Protein AF-A0A1P8U5T3-F1 (afdb_monomer_lite)

Radius of gyration: 20.1 Å; chains: 1; bounding box: 48×65×60 Å

Sequence (203 aa):
MEVRTRAGAVCARHRRWHYAGADRDLARAANFFRAERCLTGTLWERGIGPDTGELELATTLIRATDLGQEDESHRTALARHYPEAVRLVALATEPWAERFLANTNVGPIQVAALVEAAVNAVTAGTSHDIDAVRASFHAEGRETVIGLDWPMRLRHGRSPGLDDLGRRILTFAPRVRATLLRHTDARKPPARQPRPSSRHAQV

Secondary structure (DSSP, 8-state):
--------SEETTTTEE-GGG--EE-TT-HHHHHHHHHIIIIIHHTT--TTSSHHHHHHHHHHTTSTT-TTS-HHHHHHHHHHHHHHHHHHHTSHHHHHHHH-TT--HHHHHHHHHHHHHHHHHT-HHHHHHHHHHEEEETTEEEE--SS-----TT--TT--HHHHHHHHHHHHHHHHHHHHHHHTSPPP-PPPP-------

pLDDT: mean 75.38, std 18.56, range [27.72, 95.06]

Foldseek 3Di:
DDPPDLDAQADPVQCWGCPPNDTDHNPPVVLLVVLSCLQSPVVVVLVDGPPLCQLLVLLVLLCLVPPPCPPDDSRVSCVVCVSLSSQLLSLCLPPFNLVQLVQPVQDLLNLLLLSQQSSVCSVVPDVVSSVVSVVQFGDDDNDTGRPDPDPDDDDPDDSPDDDPSSVVCSVCSVVNSCSSCVSVVVPDDPDPDPDPPPPDDDD

Organism: NCBI:txid36805

Structure (mmCIF, N/CA/C/O backbone):
data_AF-A0A1P8U5T3-F1
#
_entry.id   AF-A0A1P8U5T3-F1
#
loop_
_atom_site.group_PDB
_atom_site.id
_atom_site.type_symbol
_atom_site.label_atom_id
_atom_site.label_alt_id
_atom_site.label_comp_id
_atom_site.label_asym_id
_atom_site.label_entity_id
_atom_site.label_seq_id
_atom_site.pdbx_PDB_ins_code
_atom_site.Cartn_x
_atom_site.Cartn_y
_atom_site.Cartn_z
_atom_site.occupancy
_atom_site.B_iso_or_equiv
_atom_site.auth_seq_id
_atom_site.auth_comp_id
_atom_site.auth_asym_id
_atom_site.auth_atom_id
_atom_site.pdbx_PDB_model_num
ATOM 1 N N . MET A 1 1 ? 10.795 -29.917 1.472 1.00 31.88 1 MET A N 1
ATOM 2 C CA . MET A 1 1 ? 11.228 -28.561 1.866 1.00 31.88 1 MET A CA 1
ATOM 3 C C . MET A 1 1 ? 11.367 -27.750 0.593 1.00 31.88 1 MET A C 1
ATOM 5 O O . MET A 1 1 ? 12.277 -28.028 -0.176 1.00 31.88 1 MET A O 1
ATOM 9 N N . GLU A 1 2 ? 10.449 -26.828 0.317 1.00 27.72 2 GLU A N 1
ATOM 10 C CA . GLU A 1 2 ? 10.633 -25.890 -0.794 1.00 27.72 2 GLU A CA 1
ATOM 11 C C . GLU A 1 2 ? 11.698 -24.875 -0.392 1.00 27.72 2 GLU A C 1
ATOM 13 O O . GLU A 1 2 ? 11.515 -24.082 0.534 1.00 27.72 2 GLU A O 1
ATOM 18 N N . VAL A 1 3 ? 12.839 -24.919 -1.075 1.00 32.38 3 VAL A N 1
ATOM 19 C CA . VAL A 1 3 ? 13.799 -23.821 -1.054 1.00 32.38 3 VAL A CA 1
ATOM 20 C C . VAL A 1 3 ? 13.102 -22.663 -1.756 1.00 32.38 3 VAL A C 1
ATOM 22 O O . VAL A 1 3 ? 13.102 -22.592 -2.981 1.00 32.38 3 VAL A O 1
ATOM 25 N N . ARG A 1 4 ? 12.464 -21.771 -0.990 1.00 39.72 4 ARG A N 1
ATOM 26 C CA . ARG A 1 4 ? 12.048 -20.467 -1.507 1.00 39.72 4 ARG A CA 1
ATOM 27 C C . ARG A 1 4 ? 13.323 -19.728 -1.899 1.00 39.72 4 ARG A C 1
ATOM 29 O O . ARG A 1 4 ? 13.969 -19.090 -1.070 1.00 39.72 4 ARG A O 1
ATOM 36 N N . THR A 1 5 ? 13.731 -19.877 -3.155 1.00 44.09 5 THR A N 1
ATOM 37 C CA . THR A 1 5 ? 14.718 -19.006 -3.784 1.00 44.09 5 THR A CA 1
ATOM 38 C C . THR A 1 5 ? 14.319 -17.567 -3.484 1.00 44.09 5 THR A C 1
ATOM 40 O O . THR A 1 5 ? 13.136 -17.239 -3.572 1.00 44.09 5 THR A O 1
ATOM 43 N N . ARG A 1 6 ? 15.284 -16.723 -3.099 1.00 53.66 6 ARG A N 1
ATOM 44 C CA . ARG A 1 6 ? 15.100 -15.272 -2.935 1.00 53.66 6 ARG A CA 1
ATOM 45 C C . ARG A 1 6 ? 14.693 -14.674 -4.288 1.00 53.66 6 ARG A C 1
ATOM 47 O O . ARG A 1 6 ? 15.542 -14.192 -5.029 1.00 53.66 6 ARG A O 1
ATOM 54 N N . ALA A 1 7 ? 13.423 -14.797 -4.642 1.00 64.56 7 ALA A N 1
ATOM 55 C CA . ALA A 1 7 ? 12.856 -14.345 -5.898 1.00 64.56 7 ALA A CA 1
ATOM 56 C C . ALA A 1 7 ? 12.040 -13.093 -5.591 1.00 64.56 7 ALA A C 1
ATOM 58 O O . ALA A 1 7 ? 10.884 -13.174 -5.185 1.00 64.56 7 ALA A O 1
ATOM 59 N N . GLY A 1 8 ? 12.681 -11.933 -5.692 1.00 74.56 8 GLY A N 1
ATOM 60 C CA . GLY A 1 8 ? 11.945 -10.684 -5.827 1.00 74.56 8 GLY A CA 1
ATOM 61 C C . GLY A 1 8 ? 11.737 -10.354 -7.302 1.00 74.56 8 GLY A C 1
ATOM 62 O O . GLY A 1 8 ? 12.034 -11.162 -8.185 1.00 74.56 8 GLY A O 1
ATOM 63 N N . ALA A 1 9 ? 11.163 -9.192 -7.590 1.00 84.06 9 ALA A N 1
ATOM 64 C CA . ALA A 1 9 ? 10.657 -8.903 -8.926 1.00 84.06 9 ALA A CA 1
ATOM 65 C C . ALA A 1 9 ? 11.714 -8.338 -9.890 1.00 84.06 9 ALA A C 1
ATOM 67 O O . ALA A 1 9 ? 11.529 -8.304 -11.115 1.00 84.06 9 ALA A O 1
ATOM 68 N N . VAL A 1 10 ? 12.854 -7.912 -9.343 1.00 86.94 10 VAL A N 1
ATOM 69 C CA . VAL A 1 10 ? 13.912 -7.208 -10.068 1.00 86.94 10 VAL A CA 1
ATOM 70 C C . VAL A 1 10 ? 15.228 -7.971 -9.986 1.00 86.94 10 VAL A C 1
ATOM 72 O O . VAL A 1 10 ? 15.747 -8.261 -8.913 1.00 86.94 10 VAL A O 1
ATOM 75 N N . CYS A 1 11 ? 15.846 -8.225 -11.137 1.00 85.69 11 CYS A N 1
ATOM 76 C CA . CYS A 1 11 ? 17.206 -8.736 -11.185 1.00 85.69 11 CYS A CA 1
ATOM 77 C C . CYS A 1 11 ? 18.193 -7.566 -11.085 1.00 85.69 11 CYS A C 1
ATOM 79 O O . CYS A 1 11 ? 18.418 -6.847 -12.061 1.00 85.69 11 CYS A O 1
ATOM 81 N N . ALA A 1 12 ? 18.820 -7.384 -9.919 1.00 80.44 12 ALA A N 1
ATOM 82 C CA . ALA A 1 12 ? 19.806 -6.319 -9.708 1.00 80.44 12 ALA A CA 1
ATOM 83 C C . ALA A 1 12 ? 21.033 -6.441 -10.634 1.00 80.44 12 ALA A C 1
ATOM 85 O O . ALA A 1 12 ? 21.546 -5.426 -11.102 1.00 80.44 12 ALA A O 1
ATOM 86 N N . ARG A 1 13 ? 21.466 -7.676 -10.940 1.00 81.75 13 ARG A N 1
ATOM 87 C CA . ARG A 1 13 ? 22.606 -7.956 -11.832 1.00 81.75 13 ARG A CA 1
ATOM 88 C C . ARG A 1 13 ? 22.349 -7.469 -13.255 1.00 81.75 13 ARG A C 1
ATOM 90 O O . ARG A 1 13 ? 23.195 -6.799 -13.831 1.00 81.75 13 ARG A O 1
ATOM 97 N N . HIS A 1 14 ? 21.192 -7.817 -13.813 1.00 84.12 14 HIS A N 1
ATOM 98 C CA . HIS A 1 14 ? 20.848 -7.480 -15.196 1.00 84.12 14 HIS A CA 1
ATOM 99 C C . HIS A 1 14 ? 20.119 -6.144 -15.320 1.00 84.12 14 HIS A C 1
ATOM 101 O O . HIS A 1 14 ? 19.909 -5.682 -16.433 1.00 84.12 14 HIS A O 1
ATOM 107 N N . ARG A 1 15 ? 19.756 -5.517 -14.193 1.00 85.06 15 ARG A N 1
ATOM 108 C CA . ARG A 1 15 ? 18.971 -4.279 -14.125 1.00 85.06 15 ARG A CA 1
ATOM 109 C C . ARG A 1 15 ? 17.633 -4.396 -14.855 1.00 85.06 15 ARG A C 1
ATOM 111 O O . ARG A 1 15 ? 17.238 -3.481 -15.565 1.00 85.06 15 ARG A O 1
ATOM 118 N N . ARG A 1 16 ? 16.939 -5.523 -14.680 1.00 87.69 16 ARG A N 1
ATOM 119 C CA . ARG A 1 16 ? 15.694 -5.834 -15.401 1.00 87.69 16 ARG A CA 1
ATOM 120 C C . ARG A 1 16 ? 14.587 -6.279 -14.462 1.00 87.69 16 ARG A C 1
ATOM 122 O O . ARG A 1 16 ? 14.840 -6.952 -13.461 1.00 87.69 16 ARG A O 1
ATOM 129 N N . TRP A 1 17 ? 13.364 -5.901 -14.803 1.00 87.00 17 TRP A N 1
ATOM 130 C CA . TRP A 1 17 ? 12.163 -6.540 -14.285 1.00 87.00 17 TRP A CA 1
ATOM 131 C C . TRP A 1 17 ? 12.065 -7.945 -14.878 1.00 87.00 17 TRP A C 1
ATOM 133 O O . TRP A 1 17 ? 12.306 -8.098 -16.069 1.00 87.00 17 TRP A O 1
ATOM 143 N N . HIS A 1 18 ? 11.738 -8.949 -14.067 1.00 85.06 18 HIS A N 1
ATOM 144 C CA . HIS A 1 18 ? 11.603 -10.338 -14.536 1.00 85.06 18 HIS A CA 1
ATOM 145 C C . HIS A 1 18 ? 10.404 -11.073 -13.921 1.00 85.06 18 HIS A C 1
ATOM 147 O O . HIS A 1 18 ? 10.225 -12.276 -14.121 1.00 85.06 18 HIS A O 1
ATOM 153 N N . TYR A 1 19 ? 9.581 -10.369 -13.144 1.00 80.75 19 TYR A N 1
ATOM 154 C CA . TYR A 1 19 ? 8.438 -10.969 -12.476 1.00 80.75 19 TYR A CA 1
ATOM 155 C C . TYR A 1 19 ? 7.278 -11.187 -13.442 1.00 80.75 19 TYR A C 1
ATOM 157 O O . TYR A 1 19 ? 6.977 -10.349 -14.297 1.00 80.75 19 TYR A O 1
ATOM 165 N N . ALA A 1 20 ? 6.613 -12.327 -13.260 1.00 72.12 20 ALA A N 1
ATOM 166 C CA . ALA A 1 20 ? 5.432 -12.742 -14.005 1.00 72.12 20 ALA A CA 1
ATOM 167 C C . ALA A 1 20 ? 5.605 -12.778 -15.540 1.00 72.12 20 ALA A C 1
ATOM 169 O O . ALA A 1 20 ? 4.654 -12.528 -16.278 1.00 72.12 20 ALA A O 1
ATOM 170 N N . GLY A 1 21 ? 6.812 -13.107 -16.016 1.00 69.88 21 GLY A N 1
ATOM 171 C CA . GLY A 1 21 ? 7.111 -13.287 -17.442 1.00 69.88 21 GLY A CA 1
ATOM 172 C C . GLY A 1 21 ? 7.275 -11.988 -18.234 1.00 69.88 21 GLY A C 1
ATOM 173 O O . GLY A 1 21 ? 7.515 -12.042 -19.437 1.00 69.88 21 GLY A O 1
ATOM 174 N N . ALA A 1 22 ? 7.171 -10.829 -17.580 1.00 73.94 22 ALA A N 1
ATOM 175 C CA . ALA A 1 22 ? 7.500 -9.551 -18.190 1.00 73.94 22 ALA A CA 1
ATOM 176 C C . ALA A 1 22 ? 9.010 -9.306 -18.112 1.00 73.94 22 ALA A C 1
ATOM 178 O O . ALA A 1 22 ? 9.630 -9.567 -17.081 1.00 73.94 22 ALA A O 1
ATOM 179 N N . ASP A 1 23 ? 9.579 -8.755 -19.181 1.00 78.56 23 ASP A N 1
ATOM 180 C CA . ASP A 1 23 ? 10.980 -8.358 -19.234 1.00 78.56 23 ASP A CA 1
ATOM 181 C C . ASP A 1 23 ? 11.091 -6.892 -19.657 1.00 78.56 23 ASP A C 1
ATOM 183 O O . ASP A 1 23 ? 10.699 -6.505 -20.759 1.00 78.56 23 ASP A O 1
ATOM 187 N N . ARG A 1 24 ? 11.584 -6.054 -18.744 1.00 84.12 24 ARG A N 1
ATOM 188 C CA . ARG A 1 24 ? 11.681 -4.603 -18.933 1.00 84.12 24 ARG A CA 1
ATOM 189 C C . ARG A 1 24 ? 13.014 -4.102 -18.408 1.00 84.12 24 ARG A C 1
ATOM 191 O O . ARG A 1 24 ? 13.402 -4.416 -17.283 1.00 84.12 24 ARG A O 1
ATOM 198 N N . ASP A 1 25 ? 13.677 -3.267 -19.201 1.00 85.56 25 ASP A N 1
ATOM 199 C CA . ASP A 1 25 ? 14.903 -2.593 -18.783 1.00 85.56 25 ASP A CA 1
ATOM 200 C C . ASP A 1 25 ? 14.620 -1.545 -17.690 1.00 85.56 25 ASP A C 1
ATOM 202 O O . ASP A 1 25 ? 13.737 -0.693 -17.819 1.00 85.56 25 ASP A O 1
ATOM 206 N N . LEU A 1 26 ? 15.385 -1.624 -16.601 1.00 86.88 26 LEU A N 1
ATOM 207 C CA . LEU A 1 26 ? 15.349 -0.732 -15.445 1.00 86.88 26 LEU A CA 1
ATOM 208 C C . LEU A 1 26 ? 16.668 0.040 -15.293 1.00 86.88 26 LEU A C 1
ATOM 210 O O . LEU A 1 26 ? 16.951 0.562 -14.213 1.00 86.88 26 LEU A O 1
ATOM 214 N N . ALA A 1 27 ? 17.483 0.151 -16.351 1.00 78.94 27 ALA A N 1
ATOM 215 C CA . ALA A 1 27 ? 18.815 0.754 -16.326 1.00 78.94 27 ALA A CA 1
ATOM 216 C C . ALA A 1 27 ? 18.901 2.102 -15.585 1.00 78.94 27 ALA A C 1
ATOM 218 O O . ALA A 1 27 ? 19.925 2.374 -14.959 1.00 78.94 27 ALA A O 1
ATOM 219 N N . ARG A 1 28 ? 17.840 2.920 -15.575 1.00 76.25 28 ARG A N 1
ATOM 220 C CA . ARG A 1 28 ? 17.791 4.223 -14.879 1.00 76.25 28 ARG A CA 1
ATOM 221 C C . ARG A 1 28 ? 16.752 4.313 -13.749 1.00 76.25 28 ARG A C 1
ATOM 223 O O . ARG A 1 28 ? 16.566 5.381 -13.178 1.00 76.25 28 ARG A O 1
ATOM 230 N N . ALA A 1 29 ? 16.112 3.208 -13.374 1.00 85.69 29 ALA A N 1
ATOM 231 C CA . ALA A 1 29 ? 15.025 3.188 -12.393 1.00 85.69 29 ALA A CA 1
ATOM 232 C C . ALA A 1 29 ? 15.532 2.859 -10.972 1.00 85.69 29 ALA A C 1
ATOM 234 O O . ALA A 1 29 ? 15.329 1.768 -10.440 1.00 85.69 29 ALA A O 1
ATOM 235 N N . ALA A 1 30 ? 16.235 3.807 -10.340 1.00 86.75 30 ALA A N 1
ATOM 236 C CA . ALA A 1 30 ? 16.836 3.618 -9.010 1.00 86.75 30 ALA A CA 1
ATOM 237 C C . ALA A 1 30 ? 15.817 3.249 -7.908 1.00 86.75 30 ALA A C 1
ATOM 239 O O . ALA A 1 30 ? 16.147 2.528 -6.964 1.00 86.75 30 ALA A O 1
ATOM 240 N N . ASN A 1 31 ? 14.580 3.728 -8.037 1.00 90.06 31 ASN A N 1
ATOM 241 C CA . ASN A 1 31 ? 13.453 3.424 -7.157 1.00 90.06 31 ASN A CA 1
ATOM 242 C C . ASN A 1 31 ? 13.078 1.931 -7.166 1.00 90.06 31 ASN A C 1
ATOM 244 O O . ASN A 1 31 ? 12.853 1.378 -6.093 1.00 90.06 31 ASN A O 1
ATOM 248 N N . PHE A 1 32 ? 13.123 1.252 -8.317 1.00 91.69 32 PHE A N 1
ATOM 249 C CA . PHE A 1 32 ? 12.850 -0.191 -8.405 1.00 91.69 32 PHE A CA 1
ATOM 250 C C . PHE A 1 32 ? 13.880 -1.021 -7.632 1.00 91.69 32 PHE A C 1
ATOM 252 O O . PHE A 1 32 ? 13.518 -1.950 -6.921 1.00 91.69 32 PHE A O 1
ATOM 259 N N . PHE A 1 33 ? 15.164 -0.657 -7.690 1.00 90.88 33 PHE A N 1
ATOM 260 C CA . PHE A 1 33 ? 16.201 -1.357 -6.919 1.00 90.88 33 PHE A CA 1
ATOM 261 C C . PHE A 1 33 ? 16.120 -1.074 -5.415 1.00 90.88 33 PHE A C 1
ATOM 263 O O . PHE A 1 33 ? 16.485 -1.920 -4.600 1.00 90.88 33 PHE A O 1
ATOM 270 N N . ARG A 1 34 ? 15.666 0.121 -5.011 1.00 90.56 34 ARG A N 1
ATOM 271 C CA . ARG A 1 34 ? 15.387 0.416 -3.594 1.00 90.56 34 ARG A CA 1
ATOM 272 C C . ARG A 1 34 ? 14.211 -0.415 -3.090 1.00 90.56 34 ARG A C 1
ATOM 274 O O . ARG A 1 34 ? 14.330 -1.010 -2.024 1.00 90.56 34 ARG A O 1
ATOM 281 N N . ALA A 1 35 ? 13.141 -0.492 -3.876 1.00 92.56 35 ALA A N 1
ATOM 282 C CA . ALA A 1 35 ? 11.984 -1.328 -3.590 1.00 92.56 35 ALA A CA 1
ATOM 283 C C . ALA A 1 35 ? 12.386 -2.804 -3.469 1.00 92.56 35 ALA A C 1
ATOM 285 O O . ALA A 1 35 ? 12.114 -3.433 -2.456 1.00 92.56 35 ALA A O 1
ATOM 286 N N . GLU A 1 36 ? 13.165 -3.320 -4.418 1.00 92.75 36 GLU A N 1
ATOM 287 C CA . GLU A 1 36 ? 13.668 -4.695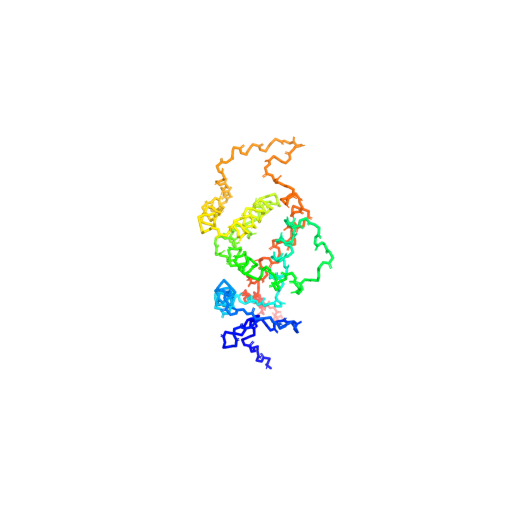 -4.380 1.00 92.75 36 GLU A CA 1
ATOM 288 C C . GLU A 1 36 ? 14.479 -5.002 -3.114 1.00 92.75 36 GLU A C 1
ATOM 290 O O . GLU A 1 36 ? 14.280 -6.038 -2.482 1.00 92.75 36 GLU A O 1
ATOM 295 N N . ARG A 1 37 ? 15.370 -4.091 -2.698 1.00 91.69 37 ARG A N 1
ATOM 296 C CA . ARG A 1 37 ? 16.128 -4.242 -1.443 1.00 91.69 37 ARG A CA 1
ATOM 297 C C . ARG A 1 37 ? 15.227 -4.228 -0.209 1.00 91.69 37 ARG A C 1
ATOM 299 O O . ARG A 1 37 ? 15.481 -4.973 0.729 1.00 91.69 37 ARG A O 1
ATOM 306 N N . CYS A 1 38 ? 14.189 -3.394 -0.202 1.00 92.25 38 CYS A N 1
ATOM 307 C CA . CYS A 1 38 ? 13.206 -3.372 0.880 1.00 92.25 38 CYS A CA 1
ATOM 308 C C . CYS A 1 38 ? 12.397 -4.679 0.931 1.00 92.25 38 CYS A C 1
ATOM 310 O O . CYS A 1 38 ? 12.239 -5.254 2.009 1.00 92.25 38 CYS A O 1
ATOM 312 N N . LEU A 1 39 ? 11.963 -5.182 -0.232 1.00 91.75 39 LEU A N 1
ATOM 313 C CA . LEU A 1 39 ? 11.203 -6.424 -0.342 1.00 91.75 39 LEU A CA 1
ATOM 314 C C . LEU A 1 39 ? 12.024 -7.625 0.139 1.00 91.75 39 LEU A C 1
ATOM 316 O O . LEU A 1 39 ? 11.610 -8.345 1.035 1.00 91.75 39 LEU A O 1
ATOM 320 N N . THR A 1 40 ? 13.213 -7.812 -0.431 1.00 89.88 40 THR A N 1
ATOM 321 C CA . THR A 1 40 ? 14.102 -8.952 -0.143 1.00 89.88 40 THR A CA 1
ATOM 322 C C . THR A 1 40 ? 14.816 -8.872 1.211 1.00 89.88 40 THR A C 1
ATOM 324 O O . THR A 1 40 ? 15.408 -9.863 1.640 1.00 89.88 40 THR A O 1
ATOM 327 N N . GLY A 1 41 ? 14.775 -7.714 1.876 1.00 89.38 41 GLY A N 1
ATOM 328 C CA . GLY A 1 41 ? 15.315 -7.488 3.216 1.00 89.38 41 GLY A CA 1
ATOM 329 C C . GLY A 1 41 ? 14.207 -7.435 4.265 1.00 89.38 41 GLY A C 1
ATOM 330 O O . GLY A 1 41 ? 13.726 -8.464 4.731 1.00 89.38 41 GLY A O 1
ATOM 331 N N . THR A 1 42 ? 13.786 -6.222 4.627 1.00 88.94 42 THR A N 1
ATOM 332 C CA . THR A 1 42 ? 12.849 -5.974 5.734 1.00 88.94 42 THR A CA 1
ATOM 333 C C . THR A 1 42 ? 11.508 -6.693 5.577 1.00 88.94 42 THR A C 1
ATOM 335 O O . THR A 1 42 ? 11.006 -7.265 6.543 1.00 88.94 42 THR A O 1
ATOM 338 N N . LEU A 1 43 ? 10.904 -6.676 4.385 1.00 90.44 43 LEU A N 1
ATOM 339 C CA . LEU A 1 43 ? 9.613 -7.341 4.168 1.00 90.44 43 LEU A CA 1
ATOM 340 C C . LEU A 1 43 ? 9.755 -8.866 4.144 1.00 90.44 43 LEU A C 1
ATOM 342 O O . LEU A 1 43 ? 8.925 -9.571 4.715 1.00 90.44 43 LEU A O 1
ATOM 346 N N . TRP A 1 44 ? 10.847 -9.379 3.583 1.00 88.50 44 TRP A N 1
ATOM 347 C CA . TRP A 1 44 ? 11.155 -10.805 3.598 1.00 88.50 44 TRP A CA 1
ATOM 348 C C . TRP A 1 44 ? 11.302 -11.351 5.018 1.00 88.50 44 TRP A C 1
ATOM 350 O O . TRP A 1 44 ? 10.748 -12.400 5.342 1.00 88.50 44 TRP A O 1
ATOM 360 N N . GLU A 1 45 ? 11.992 -10.621 5.898 1.00 86.56 45 GLU A N 1
ATOM 361 C CA . GLU A 1 45 ? 12.080 -10.965 7.322 1.00 86.56 45 GLU A CA 1
ATOM 362 C C . GLU A 1 45 ? 10.693 -11.008 7.979 1.00 86.56 45 GLU A C 1
ATOM 364 O O . GLU A 1 45 ? 10.460 -11.803 8.894 1.00 86.56 45 GLU A O 1
ATOM 369 N N . ARG A 1 46 ? 9.745 -10.196 7.490 1.00 85.12 46 ARG A N 1
ATOM 370 C CA . ARG A 1 46 ? 8.319 -10.211 7.864 1.00 85.12 46 ARG A CA 1
ATOM 371 C C . ARG A 1 46 ? 7.513 -11.344 7.238 1.00 85.12 46 ARG A C 1
ATOM 373 O O . ARG A 1 46 ? 6.368 -11.525 7.627 1.00 85.12 46 ARG A O 1
ATOM 380 N N . GLY A 1 47 ? 8.112 -12.162 6.376 1.00 86.44 47 GLY A N 1
ATOM 381 C CA . GLY A 1 47 ? 7.435 -13.247 5.670 1.00 86.44 47 GLY A CA 1
ATOM 382 C C . GLY A 1 47 ? 6.605 -12.768 4.479 1.00 86.44 47 GLY A C 1
ATOM 383 O O . GLY A 1 47 ? 5.799 -13.541 3.967 1.00 86.44 47 GLY A O 1
ATOM 384 N N . ILE A 1 48 ? 6.805 -11.521 4.050 1.00 88.56 48 ILE A N 1
ATOM 385 C CA . ILE A 1 48 ? 6.092 -10.882 2.947 1.00 88.56 48 ILE A CA 1
ATOM 386 C C . ILE A 1 48 ? 6.929 -11.028 1.677 1.00 88.56 48 ILE A C 1
ATOM 388 O O . ILE A 1 48 ? 8.130 -10.748 1.665 1.00 88.56 48 ILE A O 1
ATOM 392 N N . GLY A 1 49 ? 6.285 -11.460 0.600 1.00 86.25 49 GLY A N 1
ATOM 393 C CA . GLY A 1 49 ? 6.897 -11.630 -0.709 1.00 86.25 49 GLY A CA 1
ATOM 394 C C . GLY A 1 49 ? 5.963 -11.188 -1.835 1.00 86.25 49 GLY A C 1
ATOM 395 O O . GLY A 1 49 ? 4.874 -10.678 -1.581 1.00 86.25 49 GLY A O 1
ATOM 396 N N . PRO A 1 50 ? 6.367 -11.387 -3.098 1.00 82.44 50 PRO A N 1
ATOM 397 C CA . PRO A 1 50 ? 5.527 -11.041 -4.241 1.00 82.44 50 PRO A CA 1
ATOM 398 C C . PRO A 1 50 ? 4.157 -11.729 -4.229 1.00 82.44 50 PRO A C 1
ATOM 400 O O . PRO A 1 50 ? 3.149 -11.106 -4.545 1.00 82.44 50 PRO A O 1
ATOM 403 N N . ASP A 1 51 ? 4.121 -12.991 -3.798 1.00 82.88 51 ASP A N 1
ATOM 404 C CA . ASP A 1 51 ? 2.947 -13.861 -3.926 1.00 82.88 51 ASP A CA 1
ATOM 405 C C . ASP A 1 51 ? 2.127 -13.988 -2.627 1.00 82.88 51 ASP A C 1
ATOM 407 O O . ASP A 1 51 ? 1.248 -14.842 -2.520 1.00 82.88 51 ASP A O 1
ATOM 411 N N . THR A 1 52 ? 2.416 -13.180 -1.600 1.00 82.75 52 THR A N 1
ATOM 412 C CA . THR A 1 52 ? 1.744 -13.284 -0.288 1.00 82.75 52 THR A CA 1
ATOM 413 C C . THR A 1 52 ? 0.415 -12.511 -0.215 1.00 82.75 52 THR A C 1
ATOM 415 O O . THR A 1 52 ? -0.429 -12.811 0.638 1.00 82.75 52 THR A O 1
ATOM 418 N N . GLY A 1 53 ? 0.172 -11.616 -1.184 1.00 87.44 53 GLY A N 1
ATOM 419 C CA . GLY A 1 53 ? -1.081 -10.872 -1.383 1.00 87.44 53 GLY A CA 1
ATOM 420 C C . GLY A 1 53 ? -1.045 -9.414 -0.906 1.00 87.44 53 GLY A C 1
ATOM 421 O O . GLY A 1 53 ? -1.892 -8.616 -1.303 1.00 87.44 53 GLY A O 1
ATOM 422 N N . GLU A 1 54 ? -0.051 -9.016 -0.111 1.00 92.25 54 GLU A N 1
ATOM 423 C CA . GLU A 1 54 ? 0.109 -7.638 0.369 1.00 92.25 54 GLU A CA 1
ATOM 424 C C . GLU A 1 54 ? 0.474 -6.690 -0.778 1.00 92.25 54 GLU A C 1
ATOM 426 O O . GLU A 1 54 ? -0.089 -5.600 -0.872 1.00 92.25 54 GLU A O 1
ATOM 431 N N . LEU A 1 55 ? 1.361 -7.112 -1.692 1.00 91.38 55 LEU A N 1
ATOM 432 C CA . LEU A 1 55 ? 1.665 -6.335 -2.902 1.00 91.38 55 LEU A CA 1
ATOM 433 C C . LEU 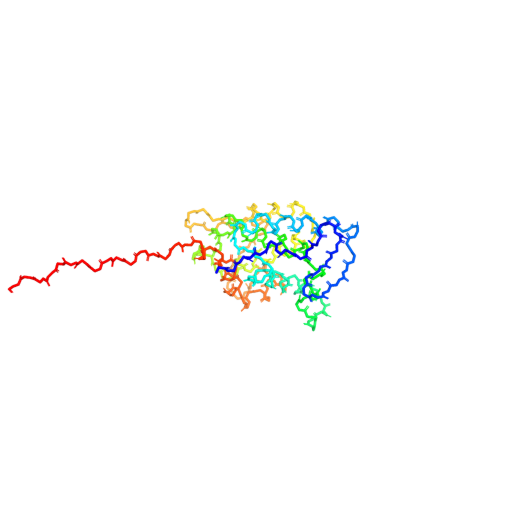A 1 55 ? 0.466 -6.271 -3.857 1.00 91.38 55 LEU A C 1
ATOM 435 O O . LEU A 1 55 ? 0.274 -5.251 -4.522 1.00 91.38 55 LEU A O 1
ATOM 439 N N . GLU A 1 56 ? -0.366 -7.314 -3.897 1.00 91.12 56 GLU A N 1
ATOM 440 C CA . GLU A 1 56 ? -1.602 -7.321 -4.684 1.00 91.12 56 GLU A CA 1
ATOM 441 C C . GLU A 1 56 ? -2.602 -6.292 -4.164 1.00 91.12 56 GLU A C 1
ATOM 443 O O . GLU A 1 56 ? -3.108 -5.460 -4.927 1.00 91.12 56 GLU A O 1
ATOM 448 N N . LEU A 1 57 ? -2.817 -6.288 -2.849 1.00 92.06 57 LEU A N 1
ATOM 449 C CA . LEU A 1 57 ? -3.642 -5.293 -2.184 1.00 92.06 57 LEU A CA 1
ATOM 450 C C . LEU A 1 57 ? -3.090 -3.880 -2.394 1.00 92.06 57 LEU A C 1
ATOM 452 O O . LEU A 1 57 ? -3.836 -2.997 -2.809 1.00 92.06 57 LEU A O 1
ATOM 456 N N . ALA A 1 58 ? -1.798 -3.661 -2.146 1.00 93.38 58 ALA A N 1
ATOM 457 C CA . ALA A 1 58 ? -1.175 -2.349 -2.298 1.00 93.38 58 ALA A CA 1
ATOM 458 C C . ALA A 1 58 ? -1.307 -1.813 -3.727 1.00 93.38 58 ALA A C 1
ATOM 460 O O . ALA A 1 58 ? -1.695 -0.665 -3.925 1.00 93.38 58 ALA A O 1
ATOM 461 N N . THR A 1 59 ? -1.068 -2.661 -4.727 1.00 92.12 59 THR A N 1
ATOM 462 C CA . THR A 1 59 ? -1.249 -2.287 -6.134 1.00 92.12 59 THR A CA 1
ATOM 463 C C . THR A 1 59 ? -2.709 -1.964 -6.436 1.00 92.12 59 THR A C 1
ATOM 465 O O . THR A 1 59 ? -2.983 -1.000 -7.138 1.00 92.12 59 THR A O 1
ATOM 468 N N . THR A 1 60 ? -3.661 -2.724 -5.890 1.00 90.75 60 THR A N 1
ATOM 469 C CA . THR A 1 60 ? -5.100 -2.451 -6.059 1.00 90.75 60 THR A CA 1
ATOM 470 C C . THR A 1 60 ? -5.494 -1.097 -5.466 1.00 90.75 60 THR A C 1
ATOM 472 O O . THR A 1 60 ? -6.235 -0.345 -6.092 1.00 90.75 60 THR A O 1
ATOM 475 N N . LEU A 1 61 ? -4.968 -0.767 -4.285 1.00 90.88 61 LEU A N 1
ATOM 476 C CA . LEU A 1 61 ? -5.205 0.512 -3.614 1.00 90.88 61 LEU A CA 1
ATOM 477 C C . LEU A 1 61 ? -4.618 1.691 -4.397 1.00 90.88 61 LEU A C 1
ATOM 479 O O . LEU A 1 61 ? -5.285 2.706 -4.548 1.00 90.88 61 LEU A O 1
ATOM 483 N N . ILE A 1 62 ? -3.404 1.540 -4.930 1.00 90.56 62 ILE A N 1
ATOM 484 C CA . ILE A 1 62 ? -2.762 2.570 -5.756 1.00 90.56 62 ILE A CA 1
ATOM 485 C C . ILE A 1 62 ? -3.520 2.747 -7.074 1.00 90.56 62 ILE A C 1
ATOM 487 O O . ILE A 1 62 ? -3.829 3.861 -7.456 1.00 90.56 62 ILE A O 1
ATOM 491 N N . ARG A 1 63 ? -3.926 1.667 -7.748 1.00 87.38 63 ARG A N 1
ATOM 492 C CA . ARG A 1 63 ? -4.726 1.773 -8.982 1.00 87.38 63 ARG A CA 1
ATOM 493 C C . ARG A 1 63 ? -6.057 2.484 -8.776 1.00 87.38 63 ARG A C 1
ATOM 495 O O . ARG A 1 63 ? -6.570 3.076 -9.715 1.00 87.38 63 ARG A O 1
ATOM 502 N N . ALA A 1 64 ? -6.628 2.425 -7.574 1.00 83.12 64 ALA A N 1
ATOM 503 C CA . ALA A 1 64 ? -7.872 3.122 -7.278 1.00 83.12 64 ALA A CA 1
ATOM 504 C C . ALA A 1 64 ? -7.730 4.658 -7.334 1.00 83.12 64 ALA A C 1
ATOM 506 O O . ALA A 1 64 ? -8.755 5.336 -7.392 1.00 83.12 64 ALA A O 1
ATOM 507 N N . THR A 1 65 ? -6.503 5.204 -7.362 1.00 79.31 65 THR A N 1
ATOM 508 C CA . THR A 1 65 ? -6.252 6.628 -7.648 1.00 79.31 65 THR A CA 1
ATOM 509 C C . THR A 1 65 ? -6.167 6.939 -9.141 1.00 79.31 65 THR A C 1
ATOM 511 O O . THR A 1 65 ? -6.381 8.083 -9.539 1.00 79.31 65 THR A O 1
ATOM 514 N N . ASP A 1 66 ? -5.879 5.940 -9.976 1.00 76.56 66 ASP A N 1
ATOM 515 C CA . ASP A 1 66 ? -5.675 6.113 -11.410 1.00 76.56 66 ASP A CA 1
ATOM 516 C C . ASP A 1 66 ? -7.012 5.979 -12.150 1.00 76.56 66 ASP A C 1
ATOM 518 O O . ASP A 1 66 ? -7.546 4.887 -12.359 1.00 76.56 66 ASP A O 1
ATOM 522 N N . LEU A 1 67 ? -7.574 7.112 -12.575 1.00 62.41 67 LEU A N 1
ATOM 523 C CA . LEU A 1 67 ? -8.801 7.129 -13.369 1.00 62.41 67 LEU A CA 1
ATOM 524 C C . LEU A 1 67 ? -8.581 6.406 -14.714 1.00 62.41 67 LEU A C 1
ATOM 526 O O . LEU A 1 67 ? -7.709 6.781 -15.497 1.00 62.41 67 LEU A O 1
ATOM 530 N N . GLY A 1 68 ? -9.406 5.393 -15.008 1.00 60.75 68 GLY A N 1
ATOM 531 C CA . GLY A 1 68 ? -9.476 4.760 -16.334 1.00 60.75 68 GLY A CA 1
ATOM 532 C C . GLY A 1 68 ? -8.516 3.590 -16.586 1.00 60.75 68 GLY A C 1
ATOM 533 O O . GLY A 1 68 ? -8.187 3.321 -17.740 1.00 60.75 68 GLY A O 1
ATOM 534 N N . GLN A 1 69 ? -8.043 2.896 -15.546 1.00 64.88 69 GLN A N 1
ATOM 535 C CA . GLN A 1 69 ? -7.162 1.718 -15.676 1.00 64.88 69 GLN A CA 1
ATOM 536 C C . GLN A 1 69 ? -7.766 0.441 -15.061 1.00 64.88 69 GLN A C 1
ATOM 538 O O . GLN A 1 69 ? -7.026 -0.448 -14.644 1.00 64.88 69 GLN A O 1
ATOM 543 N N . GLU A 1 70 ? -9.095 0.326 -14.978 1.00 64.44 70 GLU A N 1
ATOM 544 C CA . GLU A 1 70 ? -9.786 -0.766 -14.261 1.00 64.44 70 GLU A CA 1
ATOM 545 C C . GLU A 1 70 ? -9.517 -2.162 -14.868 1.00 64.44 70 GLU A C 1
ATOM 547 O O . GLU A 1 70 ? -9.332 -3.127 -14.121 1.00 64.44 70 GLU A O 1
ATOM 552 N N . ASP A 1 71 ? -9.330 -2.249 -16.189 1.00 71.06 71 ASP A N 1
ATOM 553 C CA . ASP A 1 71 ? -9.116 -3.514 -16.918 1.00 71.06 71 ASP A CA 1
ATOM 554 C C . ASP A 1 71 ? -7.650 -3.989 -16.973 1.00 71.06 71 ASP A C 1
ATOM 556 O O . ASP A 1 71 ? -7.343 -5.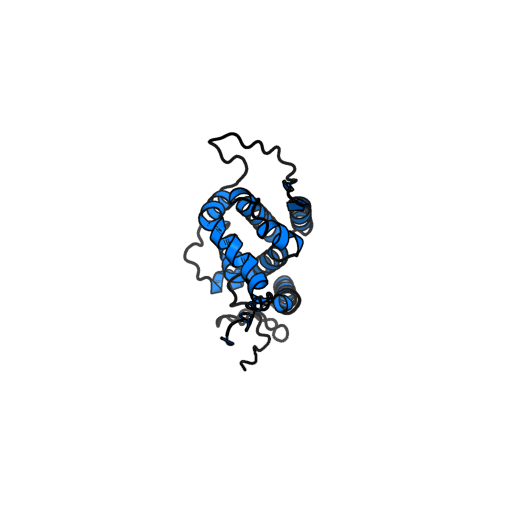047 -17.529 1.00 71.06 71 ASP A O 1
ATOM 560 N N . GLU A 1 72 ? -6.708 -3.229 -16.405 1.00 80.94 72 GLU A N 1
ATOM 561 C CA . GLU A 1 72 ? -5.299 -3.628 -16.397 1.00 80.94 72 GLU A CA 1
ATOM 562 C C . GLU A 1 72 ? -5.069 -4.871 -15.514 1.00 80.94 72 GLU A C 1
ATOM 564 O O . GLU A 1 72 ? -5.540 -4.967 -14.376 1.00 80.94 72 GLU A O 1
ATOM 569 N N . SER A 1 73 ? -4.295 -5.838 -16.023 1.00 85.06 73 SER A N 1
ATOM 570 C CA . SER A 1 73 ? -3.926 -7.016 -15.235 1.00 85.06 73 SER A CA 1
ATOM 571 C C . SER A 1 73 ? -3.104 -6.611 -14.006 1.00 85.06 73 SER A C 1
ATOM 573 O O . SER A 1 73 ? -2.225 -5.749 -14.094 1.00 85.06 73 SER A O 1
ATOM 575 N N . HIS A 1 74 ? -3.318 -7.282 -12.867 1.00 83.00 74 HIS A N 1
ATOM 576 C C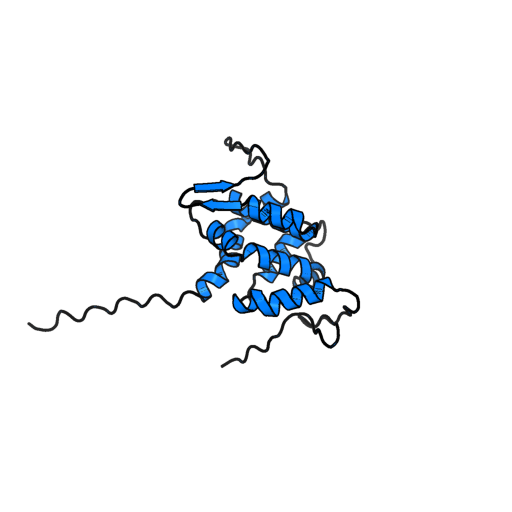A . HIS A 1 74 ? -2.566 -6.998 -11.637 1.00 83.00 74 HIS A CA 1
ATOM 577 C C . HIS A 1 74 ? -1.041 -7.013 -11.862 1.00 83.00 74 HIS A C 1
ATOM 579 O O . HIS A 1 74 ? -0.326 -6.161 -11.346 1.00 83.00 74 HIS A O 1
ATOM 585 N N . ARG A 1 75 ? -0.548 -7.942 -12.687 1.00 83.81 75 ARG A N 1
ATOM 586 C CA . ARG A 1 75 ? 0.881 -8.090 -13.002 1.00 83.81 75 ARG A CA 1
ATOM 587 C C . ARG A 1 75 ? 1.449 -6.861 -13.708 1.00 83.81 75 ARG A C 1
ATOM 589 O O . ARG A 1 75 ? 2.540 -6.410 -13.365 1.00 83.81 75 ARG A O 1
ATOM 596 N N . THR A 1 76 ? 0.710 -6.322 -14.675 1.00 85.75 76 THR A N 1
ATOM 597 C CA . THR A 1 76 ? 1.111 -5.117 -15.412 1.00 85.75 76 THR A CA 1
ATOM 598 C C . THR A 1 76 ? 1.115 -3.905 -14.487 1.00 85.75 76 THR A C 1
ATOM 600 O O . THR A 1 76 ? 2.106 -3.175 -14.434 1.00 85.75 76 THR A O 1
ATOM 603 N N . ALA A 1 77 ? 0.064 -3.760 -13.679 1.00 87.38 77 ALA A N 1
ATOM 604 C CA . ALA A 1 77 ? -0.029 -2.678 -12.712 1.00 87.38 77 ALA A CA 1
ATOM 605 C C . ALA A 1 77 ? 1.083 -2.749 -11.656 1.00 87.38 77 ALA A C 1
ATOM 607 O O . ALA A 1 77 ? 1.695 -1.733 -11.330 1.00 87.38 77 ALA A O 1
ATOM 608 N N . LEU A 1 78 ? 1.418 -3.948 -11.166 1.00 89.44 78 LEU A N 1
ATOM 609 C CA . LEU A 1 78 ? 2.524 -4.129 -10.230 1.00 89.44 78 LEU A CA 1
ATOM 610 C C . LEU A 1 78 ? 3.848 -3.708 -10.876 1.00 89.44 78 LEU A C 1
ATOM 612 O O . LEU A 1 78 ? 4.620 -2.999 -10.250 1.00 89.44 78 LEU A O 1
ATOM 616 N N . ALA A 1 79 ? 4.102 -4.060 -12.139 1.00 88.81 79 ALA A N 1
ATOM 617 C CA . ALA A 1 79 ? 5.309 -3.624 -12.846 1.00 88.81 79 ALA A CA 1
ATOM 618 C C . ALA A 1 79 ? 5.383 -2.095 -13.049 1.00 88.81 79 ALA A C 1
ATOM 620 O O . ALA A 1 79 ? 6.480 -1.547 -13.197 1.00 88.81 79 ALA A O 1
ATOM 621 N N . ARG A 1 80 ? 4.240 -1.398 -13.069 1.00 88.56 80 ARG A N 1
ATOM 622 C CA . ARG A 1 80 ? 4.162 0.070 -13.125 1.00 88.56 80 ARG A CA 1
ATOM 623 C C . ARG A 1 80 ? 4.395 0.704 -11.751 1.00 88.56 80 ARG A C 1
ATOM 625 O O . ARG A 1 80 ? 5.225 1.603 -11.659 1.00 88.56 80 ARG A O 1
ATOM 632 N N . HIS A 1 81 ? 3.715 0.208 -10.720 1.00 91.19 81 HIS A N 1
ATOM 633 C CA . HIS A 1 81 ? 3.665 0.801 -9.377 1.00 91.19 81 HIS A CA 1
ATOM 634 C C . HIS A 1 81 ? 4.516 0.056 -8.340 1.00 91.19 81 HIS A C 1
ATOM 636 O O . HIS A 1 81 ? 4.290 0.194 -7.140 1.00 91.19 81 HIS A O 1
ATOM 642 N N . TYR A 1 82 ? 5.473 -0.775 -8.765 1.00 92.62 82 TYR A N 1
ATOM 643 C CA . TYR A 1 82 ? 6.254 -1.617 -7.853 1.00 92.62 82 TYR A CA 1
ATOM 644 C C . TYR A 1 82 ? 6.913 -0.821 -6.715 1.00 92.62 82 TYR A C 1
ATOM 646 O O . TYR A 1 82 ? 6.790 -1.236 -5.560 1.00 92.62 82 TYR A O 1
ATOM 654 N N . PRO A 1 83 ? 7.574 0.327 -6.973 1.00 93.38 83 PRO A N 1
ATOM 655 C CA . PRO A 1 83 ? 8.151 1.121 -5.897 1.00 93.38 83 PRO A CA 1
ATOM 656 C C . PRO A 1 83 ? 7.113 1.639 -4.900 1.00 93.38 83 PRO A C 1
ATOM 658 O O . PRO A 1 83 ? 7.333 1.557 -3.694 1.00 93.38 83 PRO A O 1
ATOM 661 N N . GLU A 1 84 ? 5.987 2.151 -5.388 1.00 94.00 84 GLU A N 1
ATOM 662 C CA . GLU A 1 84 ? 4.883 2.672 -4.583 1.00 94.00 84 GLU A CA 1
ATOM 663 C C . GLU A 1 84 ? 4.252 1.551 -3.745 1.00 94.00 84 GLU A C 1
ATOM 665 O O . GLU A 1 84 ? 4.086 1.710 -2.537 1.00 94.00 84 GLU A O 1
ATOM 670 N N . ALA A 1 85 ? 3.991 0.392 -4.356 1.00 94.38 85 ALA A N 1
ATOM 671 C CA . ALA A 1 85 ? 3.398 -0.771 -3.704 1.00 94.38 85 ALA A CA 1
ATOM 672 C C . ALA A 1 85 ? 4.299 -1.316 -2.589 1.00 94.38 85 ALA A C 1
ATOM 674 O O . ALA A 1 85 ? 3.831 -1.548 -1.475 1.00 94.38 85 ALA A O 1
ATOM 675 N N . VAL A 1 86 ? 5.605 -1.458 -2.845 1.00 94.69 86 VAL A N 1
ATOM 676 C CA . VAL A 1 86 ? 6.557 -1.897 -1.816 1.00 94.69 86 VAL A CA 1
ATOM 677 C C . VAL A 1 86 ? 6.653 -0.878 -0.680 1.00 94.69 86 VAL A C 1
ATOM 679 O O . VAL A 1 86 ? 6.667 -1.279 0.482 1.00 94.69 86 VAL A O 1
ATOM 682 N N . ARG A 1 87 ? 6.687 0.430 -0.979 1.00 94.12 87 ARG A N 1
ATOM 683 C CA . ARG A 1 87 ? 6.693 1.477 0.059 1.00 94.12 87 ARG A CA 1
ATOM 684 C C . ARG A 1 87 ? 5.428 1.435 0.915 1.00 94.12 87 ARG A C 1
ATOM 686 O O . ARG A 1 87 ? 5.535 1.531 2.134 1.00 94.12 87 ARG A O 1
ATOM 693 N N . LEU A 1 88 ? 4.263 1.251 0.295 1.00 95.06 88 LEU A N 1
ATOM 694 C CA . LEU A 1 88 ? 2.986 1.164 1.001 1.00 95.06 88 LEU A CA 1
ATOM 695 C C . LEU A 1 88 ? 2.954 -0.034 1.949 1.00 95.06 88 LEU A C 1
ATOM 697 O O . LEU A 1 88 ? 2.619 0.123 3.120 1.00 95.06 88 LEU A O 1
ATOM 701 N N . VAL A 1 89 ? 3.361 -1.217 1.475 1.00 94.94 89 VAL A N 1
ATOM 702 C CA . VAL A 1 89 ? 3.433 -2.418 2.322 1.00 94.94 89 VAL A CA 1
ATOM 703 C C . VAL A 1 89 ? 4.471 -2.253 3.427 1.00 94.94 89 VAL A C 1
ATOM 705 O O . VAL A 1 89 ? 4.208 -2.627 4.567 1.00 94.94 89 VAL A O 1
ATOM 708 N N . ALA A 1 90 ? 5.632 -1.663 3.134 1.00 94.00 90 ALA A N 1
ATOM 709 C CA . ALA A 1 90 ? 6.649 -1.387 4.144 1.00 94.00 90 ALA A CA 1
ATOM 710 C C . ALA A 1 90 ? 6.101 -0.523 5.279 1.00 94.00 90 ALA A C 1
ATOM 712 O O . ALA A 1 90 ? 6.265 -0.913 6.433 1.00 94.00 90 ALA A O 1
ATOM 713 N N . LEU A 1 91 ? 5.407 0.570 4.945 1.00 92.81 91 LEU A N 1
ATOM 714 C CA . LEU A 1 91 ? 4.793 1.487 5.902 1.00 92.81 91 LEU A CA 1
ATOM 715 C C . LEU A 1 91 ? 3.662 0.819 6.696 1.00 92.81 91 LEU A C 1
ATOM 717 O O . LEU A 1 91 ? 3.655 0.859 7.923 1.00 92.81 91 LEU A O 1
ATOM 721 N N . ALA A 1 92 ? 2.731 0.157 6.005 1.00 92.44 92 ALA A N 1
ATOM 722 C CA . ALA A 1 92 ? 1.553 -0.462 6.613 1.00 92.44 92 ALA A CA 1
ATOM 723 C C . ALA A 1 92 ? 1.878 -1.682 7.496 1.00 92.44 92 ALA A C 1
ATOM 725 O O . ALA A 1 92 ? 1.035 -2.121 8.275 1.00 92.44 92 ALA A O 1
ATOM 726 N N . THR A 1 93 ? 3.097 -2.217 7.390 1.00 91.19 93 THR A N 1
ATOM 727 C CA . THR A 1 93 ? 3.603 -3.337 8.201 1.00 91.19 93 THR A CA 1
ATOM 728 C C . THR A 1 93 ? 4.700 -2.907 9.177 1.00 91.19 93 THR A C 1
ATOM 730 O O . THR A 1 93 ? 5.445 -3.734 9.701 1.00 91.19 93 THR A O 1
ATOM 733 N N . GLU A 1 94 ? 4.850 -1.604 9.425 1.00 90.81 94 GLU A N 1
ATOM 734 C CA . GLU A 1 94 ? 5.672 -1.130 10.536 1.00 90.81 94 GLU A CA 1
ATOM 735 C C . GLU A 1 94 ? 5.006 -1.459 11.885 1.00 90.81 94 GLU A C 1
ATOM 737 O O . GLU A 1 94 ? 3.778 -1.489 11.981 1.00 90.81 94 GLU A O 1
ATOM 742 N N . PRO A 1 95 ? 5.782 -1.646 12.971 1.00 88.12 95 PRO A N 1
ATOM 743 C CA . PRO A 1 95 ? 5.226 -2.032 14.272 1.00 88.12 95 PRO A CA 1
ATOM 744 C C . PRO A 1 95 ? 4.154 -1.083 14.831 1.00 88.12 95 PRO A C 1
ATOM 746 O O . PRO A 1 95 ? 3.296 -1.493 15.611 1.00 88.12 95 PRO A O 1
ATOM 749 N N . TRP A 1 96 ? 4.193 0.209 14.489 1.00 87.56 96 TRP A N 1
ATOM 750 C CA . TRP A 1 96 ? 3.140 1.149 14.885 1.00 87.56 96 TRP A CA 1
ATOM 751 C C . TRP A 1 96 ? 1.841 0.894 14.107 1.00 87.56 96 TRP A C 1
ATOM 753 O O . TRP A 1 96 ? 0.777 0.846 14.723 1.00 87.56 96 TRP A O 1
ATOM 763 N N . ALA A 1 97 ? 1.934 0.647 12.797 1.00 89.88 97 ALA A N 1
ATOM 764 C CA . ALA A 1 97 ? 0.794 0.386 11.928 1.00 89.88 97 ALA A CA 1
ATOM 765 C C . ALA A 1 97 ? 0.155 -0.958 12.277 1.00 89.88 97 ALA A C 1
ATOM 767 O O . ALA A 1 97 ? -1.063 -1.043 12.401 1.00 89.88 97 ALA A O 1
ATOM 768 N N . GLU A 1 98 ? 0.968 -1.982 12.556 1.00 89.19 98 GLU A N 1
ATOM 769 C CA . GLU A 1 98 ? 0.494 -3.272 13.061 1.00 89.19 98 GLU A CA 1
ATOM 770 C C . GLU A 1 98 ? -0.301 -3.110 14.359 1.00 89.19 98 GLU A C 1
ATOM 772 O O . GLU A 1 98 ? -1.406 -3.634 14.471 1.00 89.19 98 GLU A O 1
ATOM 777 N N . ARG A 1 99 ? 0.219 -2.353 15.337 1.00 86.12 99 ARG A N 1
ATOM 778 C CA . ARG A 1 99 ? -0.487 -2.100 16.606 1.00 86.12 99 ARG A CA 1
ATOM 779 C C . ARG A 1 99 ? -1.793 -1.341 16.394 1.00 86.12 99 ARG A C 1
ATOM 781 O O . ARG A 1 99 ? -2.803 -1.699 16.998 1.00 86.12 99 ARG A O 1
ATOM 788 N N . PHE A 1 100 ? -1.785 -0.330 15.528 1.00 85.81 100 PHE A N 1
ATOM 789 C CA . PHE A 1 100 ? -2.980 0.432 15.180 1.00 85.81 100 PHE A CA 1
ATOM 790 C C . PHE A 1 100 ? -4.033 -0.463 14.513 1.00 85.81 100 PHE A C 1
ATOM 792 O O . PHE A 1 100 ? -5.169 -0.544 14.975 1.00 85.81 100 PHE A O 1
ATOM 799 N N . LEU A 1 101 ? -3.645 -1.216 13.483 1.00 88.75 101 LEU A N 1
ATOM 800 C CA . LEU A 1 101 ? -4.525 -2.130 12.759 1.00 88.75 101 LEU A CA 1
ATOM 801 C C . LEU A 1 101 ? -4.970 -3.317 13.619 1.00 88.75 101 LEU A C 1
ATOM 803 O O . LEU A 1 101 ? -6.065 -3.825 13.414 1.00 88.75 101 LEU A O 1
ATOM 807 N N . ALA A 1 102 ? -4.186 -3.786 14.588 1.00 87.50 102 ALA A N 1
ATOM 808 C CA . ALA A 1 102 ? -4.581 -4.876 15.482 1.00 87.50 102 ALA A CA 1
ATOM 809 C C . ALA A 1 102 ? -5.565 -4.427 16.577 1.00 87.50 102 ALA A C 1
ATOM 811 O O . ALA A 1 102 ? -6.282 -5.258 17.132 1.00 87.50 102 ALA A O 1
ATOM 812 N N . ASN A 1 103 ? -5.653 -3.128 16.869 1.00 82.44 103 ASN A N 1
ATOM 813 C CA . ASN A 1 103 ? -6.505 -2.607 17.931 1.00 82.44 103 ASN A CA 1
ATOM 814 C C . ASN A 1 103 ? -8.000 -2.747 17.583 1.00 82.44 103 ASN A C 1
ATOM 816 O O . ASN A 1 103 ? -8.482 -2.232 16.573 1.00 82.44 103 ASN A O 1
ATOM 820 N N . THR A 1 104 ? -8.766 -3.444 18.421 1.00 80.44 104 THR A N 1
ATOM 821 C CA . THR A 1 104 ? -10.207 -3.675 18.213 1.00 80.44 104 THR A CA 1
ATOM 822 C C . THR A 1 104 ? -11.049 -2.403 18.314 1.00 80.44 104 THR A C 1
ATOM 824 O O . THR A 1 104 ? -12.150 -2.377 17.774 1.00 80.44 104 THR A O 1
ATOM 827 N N . ASN A 1 105 ? -10.532 -1.348 18.950 1.00 75.56 105 ASN A N 1
ATOM 828 C CA . ASN A 1 105 ? -11.194 -0.043 19.041 1.00 75.56 105 ASN A CA 1
ATOM 829 C C . ASN A 1 105 ? -11.062 0.773 17.743 1.00 75.56 105 ASN A C 1
ATOM 831 O O . ASN A 1 105 ? -11.796 1.740 17.547 1.00 75.56 105 ASN A O 1
ATOM 835 N N . VAL A 1 106 ? -10.151 0.386 16.841 1.00 77.69 106 VAL A N 1
ATOM 836 C CA . VAL A 1 106 ? -10.006 1.014 15.523 1.00 77.69 106 VAL A CA 1
ATOM 837 C C . VAL A 1 106 ? -11.079 0.464 14.589 1.00 77.69 106 VAL A C 1
ATOM 839 O O . VAL A 1 106 ? -11.071 -0.712 14.206 1.00 77.69 106 VAL A O 1
ATOM 842 N N . GLY A 1 107 ? -12.014 1.343 14.231 1.00 81.50 107 GLY A N 1
ATOM 843 C CA . GLY A 1 107 ? -13.103 1.049 13.313 1.00 81.50 107 GLY A CA 1
ATOM 844 C C . GLY A 1 107 ? -12.699 1.119 11.832 1.00 81.50 107 GLY A C 1
ATOM 845 O O . GLY A 1 107 ? -11.614 1.591 11.483 1.00 81.50 107 GLY A O 1
ATOM 846 N N . PRO A 1 108 ? -13.587 0.679 10.922 1.00 85.12 108 PRO A N 1
ATOM 847 C CA . PRO A 1 108 ? -13.331 0.673 9.478 1.00 85.12 108 PRO A CA 1
ATOM 848 C C . PRO A 1 108 ? -13.015 2.051 8.875 1.00 85.12 108 PRO A C 1
ATOM 850 O O . PRO A 1 108 ? -12.229 2.132 7.937 1.00 85.12 108 PRO A O 1
ATOM 853 N N . ILE A 1 109 ? -13.592 3.129 9.419 1.00 83.38 109 ILE A N 1
ATOM 854 C CA . ILE A 1 109 ? -13.356 4.508 8.954 1.00 83.38 109 ILE A CA 1
ATOM 855 C C . ILE A 1 109 ? -11.905 4.919 9.208 1.00 83.38 109 ILE A C 1
ATOM 857 O O . ILE A 1 109 ? -11.260 5.487 8.335 1.00 83.38 109 ILE A O 1
ATOM 861 N N . GLN A 1 110 ? -11.377 4.593 10.384 1.00 82.88 110 GLN A N 1
ATOM 862 C CA . GLN A 1 110 ? -10.002 4.891 10.766 1.00 82.88 110 GLN A CA 1
ATOM 863 C C . GLN A 1 110 ? -8.998 4.078 9.941 1.00 82.88 110 GLN A C 1
ATOM 865 O O . GLN A 1 110 ? -7.966 4.606 9.537 1.00 82.88 110 GLN A O 1
ATOM 870 N N . VAL A 1 111 ? -9.319 2.811 9.649 1.00 87.81 111 VAL A N 1
ATOM 871 C CA . VAL A 1 111 ? -8.529 1.989 8.718 1.00 87.81 111 VAL A CA 1
ATOM 872 C C . VAL A 1 111 ? -8.522 2.619 7.326 1.00 87.81 111 VAL A C 1
ATOM 874 O O . VAL A 1 111 ? -7.458 2.740 6.727 1.00 87.81 111 VAL A O 1
ATOM 877 N N . ALA A 1 112 ? -9.683 3.047 6.821 1.00 87.81 112 ALA A N 1
ATOM 878 C CA . ALA A 1 112 ? -9.777 3.692 5.516 1.00 87.81 112 ALA A CA 1
ATOM 879 C C . ALA A 1 112 ? -8.956 4.988 5.454 1.00 87.81 112 ALA A C 1
ATOM 881 O O . ALA A 1 112 ? -8.179 5.145 4.520 1.00 87.81 112 ALA A O 1
ATOM 882 N N . ALA A 1 113 ? -9.043 5.842 6.480 1.00 85.12 113 ALA A N 1
ATOM 883 C CA . ALA A 1 113 ? -8.286 7.092 6.561 1.00 85.12 113 ALA A CA 1
ATOM 884 C C . ALA A 1 113 ? -6.765 6.866 6.585 1.00 85.12 113 ALA A C 1
ATOM 886 O O . ALA A 1 113 ? -6.026 7.558 5.890 1.00 85.12 113 ALA A O 1
ATOM 887 N N . LEU A 1 114 ? -6.290 5.879 7.357 1.00 88.56 114 LEU A N 1
ATOM 888 C CA . LEU A 1 114 ? -4.872 5.510 7.381 1.00 88.56 114 LEU A CA 1
ATOM 889 C C . LEU A 1 114 ? -4.394 5.084 5.991 1.00 88.56 114 LEU A C 1
ATOM 891 O O . LEU A 1 114 ? -3.342 5.523 5.533 1.00 88.56 114 LEU A O 1
ATOM 895 N N . VAL A 1 115 ? -5.148 4.201 5.336 1.00 91.31 115 VAL A N 1
ATOM 896 C CA . VAL A 1 115 ? -4.735 3.642 4.047 1.00 91.31 115 VAL A CA 1
ATOM 897 C C . VAL A 1 115 ? -4.824 4.678 2.933 1.00 91.31 115 VAL A C 1
ATOM 899 O O . VAL A 1 115 ? -3.911 4.737 2.119 1.00 91.31 115 VAL A O 1
ATOM 902 N N . GLU A 1 116 ? -5.847 5.529 2.924 1.00 88.94 116 GLU A N 1
ATOM 903 C CA . GLU A 1 116 ? -5.951 6.687 2.028 1.00 88.94 116 GLU A CA 1
ATOM 904 C C . GLU A 1 116 ? -4.736 7.614 2.180 1.00 88.94 116 GLU A C 1
ATOM 906 O O . GLU A 1 116 ? -4.026 7.867 1.206 1.00 88.94 116 GLU A O 1
ATOM 911 N N . ALA A 1 117 ? -4.423 8.041 3.409 1.00 86.19 117 ALA A N 1
ATOM 912 C CA . ALA A 1 117 ? -3.280 8.911 3.679 1.00 86.19 117 ALA A CA 1
ATOM 913 C C . ALA A 1 117 ? -1.945 8.257 3.281 1.00 86.19 117 ALA A C 1
ATOM 915 O O . ALA A 1 117 ? -1.089 8.900 2.675 1.00 86.19 117 ALA A O 1
ATOM 916 N N . ALA A 1 118 ? -1.779 6.963 3.567 1.00 90.38 118 ALA A N 1
ATOM 917 C CA . ALA A 1 118 ? -0.593 6.207 3.186 1.00 90.38 118 ALA A CA 1
ATOM 918 C C . ALA A 1 118 ? -0.447 6.080 1.662 1.00 90.38 118 ALA A C 1
ATOM 920 O O . ALA A 1 118 ? 0.657 6.261 1.151 1.00 90.38 118 ALA A O 1
ATOM 921 N N . VAL A 1 119 ? -1.536 5.795 0.934 1.00 90.81 119 VAL A N 1
ATOM 922 C CA . VAL A 1 119 ? -1.543 5.743 -0.538 1.00 90.81 119 VAL A CA 1
ATOM 923 C C . VAL A 1 119 ? -1.134 7.099 -1.104 1.00 90.81 119 VAL A C 1
ATOM 925 O O . VAL A 1 119 ? -0.198 7.152 -1.899 1.00 90.81 119 VAL A O 1
ATOM 928 N N . ASN A 1 120 ? -1.753 8.185 -0.637 1.00 86.75 120 ASN A N 1
ATOM 929 C CA . ASN A 1 120 ? -1.446 9.546 -1.080 1.00 86.75 120 ASN A CA 1
ATOM 930 C C . ASN A 1 120 ? 0.020 9.934 -0.803 1.00 86.75 120 ASN A C 1
ATOM 932 O O . ASN A 1 120 ? 0.689 10.496 -1.669 1.00 86.75 120 ASN A O 1
ATOM 936 N N . ALA A 1 121 ? 0.566 9.565 0.359 1.00 86.69 121 ALA A N 1
ATOM 937 C CA . ALA A 1 121 ? 1.967 9.823 0.690 1.00 86.69 121 ALA A CA 1
ATOM 938 C C . ALA A 1 121 ? 2.945 9.057 -0.224 1.00 86.69 121 ALA A C 1
ATOM 940 O O . ALA A 1 121 ? 3.943 9.614 -0.694 1.00 86.69 121 ALA A O 1
ATOM 941 N N . VAL A 1 122 ? 2.684 7.773 -0.514 1.00 88.94 122 VAL A N 1
ATOM 942 C CA . VAL A 1 122 ? 3.599 6.977 -1.353 1.00 88.94 122 VAL A CA 1
ATOM 943 C C . VAL A 1 122 ? 3.506 7.306 -2.840 1.00 88.94 122 VAL A C 1
ATOM 945 O O . VAL A 1 122 ? 4.496 7.075 -3.543 1.00 88.94 122 VAL A O 1
ATOM 948 N N . THR A 1 123 ? 2.362 7.813 -3.314 1.00 85.69 123 THR A N 1
ATOM 949 C CA . THR A 1 123 ? 2.171 8.267 -4.701 1.00 85.69 123 THR A CA 1
ATOM 950 C C . THR A 1 123 ? 2.777 9.653 -4.916 1.00 85.69 123 THR A C 1
ATOM 952 O O . THR A 1 123 ? 3.457 9.849 -5.922 1.00 85.69 123 THR A O 1
ATOM 955 N N . ALA A 1 124 ? 2.649 10.574 -3.951 1.00 81.75 124 ALA A N 1
ATOM 956 C CA . ALA A 1 124 ? 3.360 11.859 -3.959 1.00 81.75 124 ALA A CA 1
ATOM 957 C C . ALA A 1 124 ? 4.889 11.679 -3.899 1.00 81.75 124 ALA A C 1
ATOM 959 O O . ALA A 1 124 ? 5.648 12.449 -4.490 1.00 81.75 124 ALA A O 1
ATOM 960 N N . GLY A 1 125 ? 5.354 10.627 -3.216 1.00 70.88 125 GLY A N 1
ATOM 961 C CA . GLY A 1 125 ? 6.752 10.200 -3.232 1.00 70.88 125 GLY A CA 1
ATOM 962 C C . GLY A 1 125 ? 7.683 11.019 -2.337 1.00 70.88 125 GLY A C 1
ATOM 963 O O . GLY A 1 125 ? 8.904 10.873 -2.456 1.00 70.88 125 GLY A O 1
ATOM 964 N N . THR A 1 126 ? 7.146 11.848 -1.437 1.00 75.69 126 THR A N 1
ATOM 965 C CA . THR A 1 126 ? 7.950 12.618 -0.482 1.00 75.69 126 THR A CA 1
ATOM 966 C C . THR A 1 126 ? 8.111 11.853 0.836 1.00 75.69 126 THR A C 1
ATOM 968 O O . THR A 1 126 ? 7.171 11.256 1.358 1.00 75.69 126 THR A O 1
ATOM 971 N N . SER A 1 127 ? 9.325 11.845 1.399 1.00 78.81 127 SER A N 1
ATOM 972 C CA . SER A 1 127 ? 9.558 11.229 2.716 1.00 78.81 127 SER A CA 1
ATOM 973 C C . SER A 1 127 ? 8.813 11.963 3.833 1.00 78.81 127 SER A C 1
ATOM 975 O O . SER A 1 127 ? 8.425 11.336 4.813 1.00 78.81 127 SER A O 1
ATOM 977 N N . HIS A 1 128 ? 8.598 13.272 3.668 1.00 77.19 128 HIS A N 1
ATOM 978 C CA . HIS A 1 128 ? 7.907 14.111 4.641 1.00 77.19 128 HIS A CA 1
ATOM 979 C C . HIS A 1 128 ? 6.455 13.670 4.845 1.00 77.19 128 HIS A C 1
ATOM 981 O O . HIS A 1 128 ? 6.026 13.524 5.985 1.00 77.19 128 HIS A O 1
ATOM 987 N N . ASP A 1 129 ? 5.734 13.369 3.762 1.00 78.06 129 ASP A N 1
ATOM 988 C CA . ASP A 1 129 ? 4.343 12.911 3.852 1.00 78.06 129 ASP A CA 1
ATOM 989 C C . ASP A 1 129 ? 4.249 11.544 4.544 1.00 78.06 129 ASP A C 1
ATOM 991 O O . ASP A 1 129 ? 3.338 11.294 5.330 1.00 78.06 129 ASP A O 1
ATOM 995 N N . ILE A 1 130 ? 5.228 10.661 4.314 1.00 83.25 130 ILE A N 1
ATOM 996 C CA . ILE A 1 130 ? 5.305 9.363 4.998 1.00 83.25 130 ILE A CA 1
ATOM 997 C C . ILE A 1 130 ? 5.536 9.556 6.503 1.00 83.25 130 ILE A C 1
ATOM 999 O O . ILE A 1 130 ? 4.890 8.890 7.315 1.00 83.25 130 ILE A O 1
ATOM 1003 N N . ASP A 1 131 ? 6.437 10.460 6.889 1.00 83.19 131 ASP A N 1
ATOM 1004 C CA . ASP A 1 131 ? 6.700 10.769 8.297 1.00 83.19 131 ASP A CA 1
ATOM 1005 C C . ASP A 1 131 ? 5.491 11.429 8.974 1.00 83.19 131 ASP A C 1
ATOM 1007 O O . ASP A 1 131 ? 5.183 11.104 10.123 1.00 83.19 131 ASP A O 1
ATOM 1011 N N . ALA A 1 132 ? 4.751 12.275 8.252 1.00 80.00 132 ALA A N 1
ATOM 1012 C CA . ALA A 1 132 ? 3.494 12.843 8.725 1.00 80.00 132 ALA A CA 1
ATOM 1013 C C . ALA A 1 132 ? 2.452 11.747 9.002 1.00 80.00 132 ALA A C 1
ATOM 1015 O O . ALA A 1 132 ? 1.864 11.726 10.080 1.00 80.00 132 ALA A O 1
ATOM 1016 N N . VAL A 1 133 ? 2.292 10.765 8.102 1.00 83.19 133 VAL A N 1
ATOM 1017 C CA . VAL A 1 133 ? 1.405 9.610 8.341 1.00 83.19 133 VAL A CA 1
ATOM 1018 C C . VAL A 1 133 ? 1.819 8.846 9.605 1.00 83.19 133 VAL A C 1
ATOM 1020 O O . VAL A 1 133 ? 0.966 8.526 10.432 1.00 83.19 133 VAL A O 1
ATOM 1023 N N . ARG A 1 134 ? 3.117 8.590 9.813 1.00 84.12 134 ARG A N 1
ATOM 1024 C CA . ARG A 1 134 ? 3.598 7.920 11.039 1.00 84.12 134 ARG A CA 1
ATOM 1025 C C . ARG A 1 134 ? 3.251 8.704 12.306 1.00 84.12 134 ARG A C 1
ATOM 1027 O O . ARG A 1 134 ? 2.877 8.101 13.307 1.00 84.12 134 ARG A O 1
ATOM 1034 N N . ALA A 1 135 ? 3.391 10.027 12.270 1.00 80.62 135 ALA A N 1
ATOM 1035 C CA . ALA A 1 135 ? 3.084 10.890 13.407 1.00 80.62 135 ALA A CA 1
ATOM 1036 C C . ALA A 1 135 ? 1.572 10.954 13.692 1.00 80.62 135 ALA A C 1
ATOM 1038 O O . ALA A 1 135 ? 1.149 10.925 14.850 1.00 80.62 135 ALA A O 1
ATOM 1039 N N . SER A 1 136 ? 0.751 10.987 12.640 1.00 75.06 136 SER A N 1
ATOM 1040 C CA . SER A 1 136 ? -0.698 11.165 12.745 1.00 75.06 136 SER A CA 1
ATOM 1041 C C . SER A 1 136 ? -1.456 9.935 13.241 1.00 75.06 136 SER A C 1
ATOM 1043 O O . SER A 1 136 ? -2.533 10.089 13.815 1.00 75.06 136 SER A O 1
ATOM 1045 N N . PHE A 1 137 ? -0.933 8.722 13.047 1.00 75.31 137 PHE A N 1
ATOM 1046 C CA . PHE A 1 137 ? -1.655 7.485 13.360 1.00 75.31 137 PHE A CA 1
ATOM 1047 C C . PHE A 1 137 ? -0.948 6.669 14.444 1.00 75.31 137 PHE A C 1
ATOM 1049 O O . PHE A 1 137 ? -0.046 5.881 14.167 1.00 75.31 137 PHE A O 1
ATOM 1056 N N . HIS A 1 138 ? -1.400 6.799 15.692 1.00 68.19 138 HIS A N 1
ATOM 1057 C CA . HIS A 1 138 ? -0.868 6.024 16.810 1.00 68.19 138 HIS A CA 1
ATOM 1058 C C . HIS A 1 138 ? -1.977 5.495 17.728 1.00 68.19 138 HIS A C 1
ATOM 1060 O O . HIS A 1 138 ? -3.084 6.023 17.818 1.00 68.19 138 HIS A O 1
ATOM 1066 N N . ALA A 1 139 ? -1.685 4.380 18.394 1.00 59.97 139 ALA A N 1
ATOM 1067 C CA . ALA A 1 139 ? -2.552 3.785 19.402 1.00 59.97 139 ALA A CA 1
ATOM 1068 C C . ALA A 1 139 ? -1.775 3.717 20.719 1.00 59.97 139 ALA A C 1
ATOM 1070 O O . ALA A 1 139 ? -0.801 2.967 20.819 1.00 59.97 139 ALA A O 1
ATOM 1071 N N . GLU A 1 140 ? -2.200 4.496 21.714 1.00 54.81 140 GLU A N 1
ATOM 1072 C CA . GLU A 1 140 ? -1.634 4.487 23.064 1.00 54.81 140 GLU A CA 1
ATOM 1073 C C . GLU A 1 140 ? -2.626 3.830 24.032 1.00 54.81 140 GLU A C 1
ATOM 1075 O O . GLU A 1 140 ? -3.693 4.352 24.355 1.00 54.81 140 GLU A O 1
ATOM 1080 N N . GLY A 1 141 ? -2.286 2.626 24.500 1.00 53.91 141 GLY A N 1
ATOM 1081 C CA . GLY A 1 141 ? -3.119 1.886 25.449 1.00 53.91 141 GLY A CA 1
ATOM 1082 C C . GLY A 1 141 ? -4.507 1.552 24.889 1.00 53.91 141 GLY A C 1
ATOM 1083 O O . GLY A 1 141 ? -4.632 0.787 23.934 1.00 53.91 141 GLY A O 1
ATOM 1084 N N . ARG A 1 142 ? -5.564 2.074 25.525 1.00 44.66 142 ARG A N 1
ATOM 1085 C CA . ARG A 1 142 ? -6.965 1.890 25.093 1.00 44.66 142 ARG A CA 1
ATOM 1086 C C . ARG A 1 142 ? -7.477 3.025 24.206 1.00 44.66 142 ARG A C 1
ATOM 1088 O O . ARG A 1 142 ? -8.565 2.883 23.647 1.00 44.66 142 ARG A O 1
ATOM 1095 N N . GLU A 1 143 ? -6.711 4.102 24.065 1.00 41.22 143 GLU A N 1
ATOM 1096 C CA . GLU A 1 143 ? -7.087 5.280 23.295 1.00 41.22 143 GLU A CA 1
ATOM 1097 C C . GLU A 1 143 ? -6.392 5.264 21.930 1.00 41.2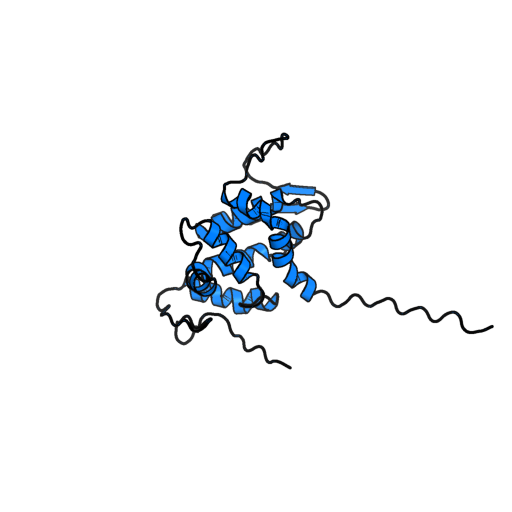2 143 GLU A C 1
ATOM 1099 O O . GLU A 1 143 ? -5.196 5.006 21.786 1.00 41.22 143 GLU A O 1
ATOM 1104 N N . THR A 1 144 ? -7.182 5.484 20.886 1.00 50.25 144 THR A N 1
ATOM 1105 C CA . THR A 1 144 ? -6.689 5.644 19.519 1.00 50.25 144 THR A CA 1
ATOM 1106 C C . THR A 1 144 ? -6.708 7.129 19.217 1.00 50.25 144 THR A C 1
ATOM 1108 O O . THR A 1 144 ? -7.782 7.696 19.004 1.00 50.25 144 THR A O 1
ATOM 1111 N N . VAL A 1 145 ? -5.538 7.759 19.234 1.00 51.97 145 VAL A N 1
ATOM 1112 C CA . VAL A 1 145 ? -5.396 9.176 18.910 1.00 51.97 145 VAL A CA 1
ATOM 1113 C C . VAL A 1 145 ? -5.018 9.269 17.435 1.00 51.97 145 VAL A C 1
ATOM 1115 O O . VAL A 1 145 ? -3.979 8.775 17.005 1.00 51.97 145 VAL A O 1
ATOM 1118 N N . ILE A 1 146 ? -5.906 9.863 16.639 1.00 57.53 146 ILE A N 1
ATOM 1119 C CA . ILE A 1 146 ? -5.645 10.178 15.232 1.00 57.53 146 ILE A CA 1
ATOM 1120 C C . ILE A 1 146 ? -5.378 11.676 15.172 1.00 57.53 146 ILE A C 1
ATOM 1122 O O . ILE A 1 146 ? -6.306 12.483 15.161 1.00 57.53 146 ILE A O 1
ATOM 1126 N N . GLY A 1 147 ? -4.098 12.035 15.200 1.00 47.78 147 GLY A N 1
ATOM 1127 C CA . GLY A 1 147 ? -3.607 13.403 15.081 1.00 47.78 147 GLY A CA 1
ATOM 1128 C C . GLY A 1 147 ? -3.507 13.810 13.617 1.00 47.78 147 GLY A C 1
ATOM 1129 O O . GLY A 1 147 ? -2.412 14.024 13.105 1.00 47.78 147 GLY A O 1
ATOM 1130 N N . LEU A 1 148 ? -4.635 13.855 12.911 1.00 52.03 148 LEU A N 1
ATOM 1131 C CA . LEU A 1 148 ? -4.701 14.616 11.668 1.00 52.03 148 LEU A CA 1
ATOM 1132 C C . LEU A 1 148 ? -4.902 16.079 12.074 1.00 52.03 148 LEU A C 1
ATOM 1134 O O . LEU A 1 148 ? -5.807 16.361 12.858 1.00 52.03 148 LEU A O 1
ATOM 1138 N N . ASP A 1 149 ? -4.124 17.012 11.522 1.00 41.31 149 ASP A N 1
ATOM 1139 C CA . ASP A 1 149 ? -4.327 18.471 11.650 1.00 41.31 149 ASP A CA 1
ATOM 1140 C C . ASP A 1 149 ? -5.628 18.954 10.954 1.00 41.31 149 ASP A C 1
ATOM 1142 O O . ASP A 1 149 ? -5.736 20.065 10.438 1.00 41.31 149 ASP A O 1
ATOM 1146 N N . TRP A 1 150 ? -6.660 18.108 10.940 1.00 40.12 150 TRP A N 1
ATOM 1147 C CA . TRP A 1 150 ? -7.990 18.366 10.421 1.00 40.12 150 TRP A CA 1
ATOM 1148 C C . TRP A 1 150 ? -8.991 18.260 11.576 1.00 40.12 150 TRP A C 1
ATOM 1150 O O . TRP A 1 150 ? -9.069 17.206 12.212 1.00 40.12 150 TRP A O 1
ATOM 1160 N N . PRO A 1 151 ? -9.805 19.291 11.871 1.00 34.03 151 PRO A N 1
ATOM 1161 C CA . PRO A 1 151 ? -10.803 19.197 12.930 1.00 34.03 151 PRO A CA 1
ATOM 1162 C C . PRO A 1 151 ? -11.920 18.215 12.524 1.00 34.03 151 PRO A C 1
ATOM 1164 O O . PRO A 1 151 ? -12.931 18.594 11.934 1.00 34.03 151 PRO A O 1
ATOM 1167 N N . MET A 1 152 ? -11.749 16.929 12.840 1.00 40.03 152 MET A N 1
ATOM 1168 C CA . MET A 1 152 ? -12.714 15.865 12.558 1.00 40.03 152 MET A CA 1
ATOM 1169 C C . MET A 1 152 ? -13.751 15.766 13.684 1.00 40.03 152 MET A C 1
ATOM 1171 O O . MET A 1 152 ? -13.524 15.147 14.721 1.00 40.03 152 MET A O 1
ATOM 1175 N N . ARG A 1 153 ? -14.934 16.362 13.486 1.00 33.12 153 ARG A N 1
ATOM 1176 C CA . ARG A 1 153 ? -16.112 16.106 14.334 1.00 33.12 153 ARG A CA 1
ATOM 1177 C C . ARG A 1 153 ? -17.040 15.107 13.649 1.00 33.12 153 ARG A C 1
ATOM 1179 O O . ARG A 1 153 ? -17.727 15.446 12.689 1.00 33.12 153 ARG A O 1
ATOM 1186 N N . LEU A 1 154 ? -17.105 13.894 14.191 1.00 37.94 154 LEU A N 1
ATOM 1187 C CA . LEU A 1 154 ? -18.050 12.850 13.789 1.00 37.94 154 LEU A CA 1
ATOM 1188 C C . LEU A 1 154 ? -19.478 13.228 14.237 1.00 37.94 154 LEU A C 1
ATOM 1190 O O . LEU A 1 154 ? -19.921 12.853 15.321 1.00 37.94 154 LEU A O 1
ATOM 1194 N N . ARG A 1 155 ? -20.220 13.992 13.422 1.00 31.14 155 ARG A N 1
ATOM 1195 C CA . ARG A 1 155 ? -21.688 14.106 13.548 1.00 31.14 155 ARG A CA 1
ATOM 1196 C C . ARG A 1 155 ? -22.360 13.066 12.654 1.00 31.14 155 ARG A C 1
ATOM 1198 O O . ARG A 1 155 ? -21.936 12.844 11.525 1.00 31.14 155 ARG A O 1
ATOM 1205 N N . HIS A 1 156 ? -23.406 12.430 13.177 1.00 30.47 156 HIS A N 1
ATOM 1206 C CA . HIS A 1 156 ? -24.147 11.371 12.492 1.00 30.47 156 HIS A CA 1
ATOM 1207 C C . HIS A 1 156 ? -24.638 11.823 11.103 1.00 30.47 156 HIS A C 1
ATOM 1209 O O . HIS A 1 156 ? -25.184 12.916 10.962 1.00 30.47 156 HIS A O 1
ATOM 1215 N N . GLY A 1 157 ? -24.461 10.967 10.091 1.00 36.66 157 GLY A N 1
ATOM 1216 C CA . GLY A 1 157 ? -25.097 11.109 8.772 1.00 36.66 157 GLY A CA 1
ATOM 1217 C C . GLY A 1 157 ? -24.260 11.733 7.647 1.00 36.66 157 GLY A C 1
ATOM 1218 O O . GLY A 1 157 ? -24.728 11.784 6.514 1.00 36.66 157 GLY A O 1
ATOM 1219 N N . ARG A 1 158 ? -23.020 12.164 7.899 1.00 35.25 158 ARG A N 1
ATOM 1220 C CA . ARG A 1 158 ? -22.022 12.482 6.858 1.00 35.25 158 ARG A CA 1
ATOM 1221 C C . ARG A 1 158 ? -20.686 11.923 7.326 1.00 35.25 158 ARG A C 1
ATOM 1223 O O . ARG A 1 158 ? -20.339 12.210 8.460 1.00 35.25 158 ARG A O 1
ATOM 1230 N N . SER A 1 159 ? -19.958 11.154 6.512 1.00 41.38 159 SER A N 1
ATOM 1231 C CA . SER A 1 159 ? -18.573 10.749 6.820 1.00 41.38 159 SER A CA 1
ATOM 1232 C C . SER A 1 159 ? -17.647 11.916 6.461 1.00 41.38 159 SER A C 1
ATOM 1234 O O . SER A 1 159 ? -17.286 12.048 5.290 1.00 41.38 159 SER A O 1
ATOM 1236 N N . PRO A 1 160 ? -17.324 12.835 7.388 1.00 42.88 160 PRO A N 1
ATOM 1237 C CA . PRO A 1 160 ? -16.628 14.063 7.053 1.00 42.88 160 PRO A CA 1
ATOM 1238 C C . PRO A 1 160 ? -15.132 13.766 7.179 1.00 42.88 160 PRO A C 1
ATOM 1240 O O . PRO A 1 160 ? -14.620 13.708 8.293 1.00 42.88 160 PRO A O 1
ATOM 1243 N N . GLY A 1 161 ? -14.449 13.524 6.059 1.00 57.00 161 GLY A N 1
ATOM 1244 C CA . GLY A 1 161 ? -12.983 13.425 6.055 1.00 57.00 161 GLY A CA 1
ATOM 1245 C C . GLY A 1 161 ? -12.354 12.331 5.197 1.00 57.00 161 GLY A C 1
ATOM 1246 O O . GLY A 1 161 ? -11.137 12.298 5.145 1.00 57.00 161 GLY A O 1
ATOM 1247 N N . LEU A 1 162 ? -13.141 11.469 4.545 1.00 66.94 162 LEU A N 1
ATOM 1248 C CA . LEU A 1 162 ? -12.627 10.540 3.531 1.00 66.94 162 LEU A CA 1
ATOM 1249 C C . LEU A 1 162 ? -12.893 11.113 2.138 1.00 66.94 162 LEU A C 1
ATOM 1251 O O . LEU A 1 162 ? -14.043 11.487 1.843 1.00 66.94 162 LEU A O 1
ATOM 1255 N N . ASP A 1 163 ? -11.858 11.156 1.302 1.00 76.38 163 ASP A N 1
ATOM 1256 C CA . ASP A 1 163 ? -11.993 11.419 -0.127 1.00 76.38 163 ASP A CA 1
ATOM 1257 C C . ASP A 1 163 ? -12.677 10.235 -0.855 1.00 76.38 163 ASP A C 1
ATOM 1259 O O . ASP A 1 163 ? -13.168 9.274 -0.243 1.00 76.38 163 ASP A O 1
ATOM 1263 N N . ASP A 1 164 ? -12.782 10.309 -2.182 1.00 81.94 164 ASP A N 1
ATOM 1264 C CA . ASP A 1 164 ? -13.400 9.238 -2.969 1.00 81.94 164 ASP A CA 1
ATOM 1265 C C . ASP A 1 164 ? -12.621 7.913 -2.885 1.00 81.94 164 ASP A C 1
ATOM 1267 O O . ASP A 1 164 ? -13.239 6.842 -2.915 1.00 81.94 164 ASP A O 1
ATOM 1271 N N . LEU A 1 165 ? -11.294 7.959 -2.716 1.00 82.56 165 LEU A N 1
ATOM 1272 C CA . LEU A 1 165 ? -10.468 6.780 -2.469 1.00 82.56 165 LEU A CA 1
ATOM 1273 C C . LEU A 1 165 ? -10.793 6.197 -1.088 1.00 82.56 165 LEU A C 1
ATOM 1275 O O . LEU A 1 165 ? -11.091 5.006 -0.987 1.00 82.56 165 LEU A O 1
ATOM 1279 N N . GLY A 1 166 ? -10.826 7.017 -0.040 1.00 82.62 166 GLY A N 1
ATOM 1280 C CA . GLY A 1 166 ? -11.181 6.606 1.315 1.00 82.62 166 GLY A CA 1
ATOM 1281 C C . GLY A 1 166 ? -12.560 5.966 1.398 1.00 82.62 166 GLY A C 1
ATOM 1282 O O . GLY A 1 166 ? -12.740 4.926 2.038 1.00 82.62 166 GLY A O 1
ATOM 1283 N N . ARG A 1 167 ? -13.549 6.521 0.688 1.00 83.56 167 ARG A N 1
ATOM 1284 C CA . ARG A 1 167 ? -14.893 5.928 0.585 1.00 83.56 167 ARG A CA 1
ATOM 1285 C C . ARG A 1 167 ? -14.876 4.569 -0.099 1.00 83.56 167 ARG A C 1
ATOM 1287 O O . ARG A 1 167 ? -15.569 3.663 0.361 1.00 83.56 167 ARG A O 1
ATOM 1294 N N . ARG A 1 168 ? -14.087 4.402 -1.165 1.00 84.56 168 ARG A N 1
ATOM 1295 C CA . ARG A 1 168 ? -13.910 3.099 -1.821 1.00 84.56 168 ARG A CA 1
ATOM 1296 C C . ARG A 1 168 ? -13.257 2.111 -0.862 1.00 84.56 168 ARG A C 1
ATOM 1298 O O . ARG A 1 168 ? -13.820 1.040 -0.652 1.00 84.56 168 ARG A O 1
ATOM 1305 N N . ILE A 1 169 ? -12.157 2.489 -0.209 1.00 87.25 169 ILE A N 1
ATOM 1306 C CA . ILE A 1 169 ? -11.447 1.649 0.769 1.00 87.25 169 ILE A CA 1
ATOM 1307 C C . ILE A 1 169 ? -12.375 1.208 1.897 1.00 87.25 169 ILE A C 1
ATOM 1309 O O . ILE A 1 169 ? -12.366 0.037 2.278 1.00 87.25 169 ILE A O 1
ATOM 1313 N N . LEU A 1 170 ? -13.216 2.115 2.401 1.00 87.00 170 LEU A N 1
ATOM 1314 C CA . LEU A 1 170 ? -14.160 1.827 3.477 1.00 87.00 170 LEU A CA 1
ATOM 1315 C C . LEU A 1 170 ? -15.052 0.615 3.166 1.00 87.00 170 LEU A C 1
ATOM 1317 O O . LEU A 1 170 ? -15.322 -0.181 4.066 1.00 87.00 170 LEU A O 1
ATOM 1321 N N . THR A 1 171 ? -15.451 0.423 1.903 1.00 87.19 171 THR A N 1
ATOM 1322 C CA . THR A 1 171 ? -16.306 -0.708 1.493 1.00 87.19 171 THR A CA 1
ATOM 1323 C C . THR A 1 171 ? -15.638 -2.077 1.661 1.00 87.19 171 THR A C 1
ATOM 1325 O O . THR A 1 171 ? -16.331 -3.074 1.854 1.00 87.19 171 THR A O 1
ATOM 1328 N N . PHE A 1 172 ? -14.302 -2.140 1.654 1.00 87.81 172 PHE A N 1
ATOM 1329 C CA . PHE A 1 172 ? -13.532 -3.378 1.810 1.00 87.81 172 PHE A CA 1
ATOM 1330 C C . PHE A 1 172 ? -12.493 -3.310 2.943 1.00 87.81 172 PHE A C 1
ATOM 1332 O O . PHE A 1 172 ? -11.618 -4.175 3.040 1.00 87.81 172 PHE A O 1
ATOM 1339 N N . ALA A 1 173 ? -12.623 -2.348 3.862 1.00 86.12 173 ALA A N 1
ATOM 1340 C CA . ALA A 1 173 ? -11.706 -2.127 4.982 1.00 86.12 173 ALA A CA 1
ATOM 1341 C C . ALA A 1 173 ? -11.435 -3.375 5.856 1.00 86.12 173 ALA A C 1
ATOM 1343 O O . ALA A 1 173 ? -10.281 -3.576 6.242 1.00 86.12 173 ALA A O 1
ATOM 1344 N N . PRO A 1 174 ? -12.408 -4.275 6.132 1.00 87.25 174 PRO A N 1
ATOM 1345 C CA . PRO A 1 174 ? -12.118 -5.528 6.833 1.00 87.25 174 PRO A CA 1
ATOM 1346 C C . PRO A 1 174 ? -11.114 -6.417 6.087 1.00 87.25 174 PRO A C 1
ATOM 1348 O O . PRO A 1 174 ? -10.219 -6.989 6.707 1.00 87.25 174 PRO A O 1
ATOM 1351 N N . ARG A 1 175 ? -11.216 -6.496 4.752 1.00 89.19 175 ARG A N 1
ATOM 1352 C CA . ARG A 1 175 ? -10.283 -7.259 3.908 1.00 89.19 175 ARG A CA 1
ATOM 1353 C C . ARG A 1 175 ? -8.904 -6.608 3.881 1.00 89.19 175 ARG A C 1
ATOM 1355 O O . ARG A 1 175 ? -7.908 -7.326 3.953 1.00 89.19 175 ARG A O 1
ATOM 1362 N N . VAL A 1 176 ? -8.843 -5.276 3.818 1.00 88.94 176 VAL A N 1
ATOM 1363 C CA . VAL A 1 176 ? -7.585 -4.512 3.911 1.00 88.94 176 VAL A CA 1
ATOM 1364 C C . VAL A 1 176 ? -6.867 -4.845 5.214 1.00 88.94 176 VAL A C 1
ATOM 1366 O O . VAL A 1 176 ? -5.733 -5.317 5.194 1.00 88.94 176 VAL A O 1
ATOM 1369 N N . ARG A 1 177 ? -7.566 -4.690 6.343 1.00 90.31 177 ARG A N 1
ATOM 1370 C CA . ARG A 1 177 ? -7.044 -4.988 7.679 1.00 90.31 177 ARG A CA 1
ATOM 1371 C C . ARG A 1 177 ? -6.571 -6.437 7.799 1.00 90.31 177 ARG A C 1
ATOM 1373 O O . ARG A 1 177 ? -5.463 -6.672 8.264 1.00 90.31 177 ARG A O 1
ATOM 1380 N N . ALA A 1 178 ? -7.384 -7.398 7.362 1.00 89.31 178 ALA A N 1
ATOM 1381 C CA . ALA A 1 178 ? -7.040 -8.817 7.431 1.00 89.31 178 ALA A CA 1
ATOM 1382 C C . ALA A 1 178 ? -5.798 -9.160 6.593 1.00 89.31 178 ALA A C 1
ATOM 1384 O O . ALA A 1 178 ? -4.936 -9.906 7.047 1.00 89.31 178 ALA A O 1
ATOM 1385 N N . THR A 1 179 ? -5.683 -8.592 5.391 1.00 90.50 179 THR A N 1
ATOM 1386 C CA . THR A 1 179 ? -4.531 -8.827 4.507 1.00 90.50 179 THR A CA 1
ATOM 1387 C C . THR A 1 179 ? -3.256 -8.243 5.110 1.00 90.50 179 THR A C 1
ATOM 1389 O O . THR A 1 179 ? -2.249 -8.936 5.176 1.00 90.50 179 THR A O 1
ATOM 1392 N N . LEU A 1 180 ? -3.316 -7.008 5.618 1.00 88.19 180 LEU A N 1
ATOM 1393 C CA . LEU A 1 180 ? -2.168 -6.322 6.217 1.00 88.19 180 LEU A CA 1
ATOM 1394 C C . LEU A 1 180 ? -1.719 -6.906 7.560 1.00 88.19 180 LEU A C 1
ATOM 1396 O O . LEU A 1 180 ? -0.627 -6.587 8.000 1.00 88.19 180 LEU A O 1
ATOM 1400 N N . LEU A 1 181 ? -2.538 -7.720 8.231 1.00 88.75 181 LEU A N 1
ATOM 1401 C CA . LEU A 1 181 ? -2.168 -8.384 9.488 1.00 88.75 181 LEU A CA 1
ATOM 1402 C C . LEU A 1 181 ? -1.805 -9.860 9.306 1.00 88.75 181 LEU A C 1
ATOM 1404 O O . LEU A 1 181 ? -1.342 -10.497 10.254 1.00 88.75 181 LEU A O 1
ATOM 1408 N N . ARG A 1 182 ? -1.975 -10.419 8.107 1.00 84.81 182 ARG A N 1
ATOM 1409 C CA . ARG A 1 182 ? -1.787 -11.849 7.838 1.00 84.81 182 ARG A CA 1
ATOM 1410 C C . ARG A 1 182 ? -0.389 -12.344 8.203 1.00 84.81 182 ARG A C 1
ATOM 1412 O O . ARG A 1 182 ? -0.234 -13.439 8.747 1.00 84.81 182 ARG A O 1
ATOM 1419 N N . HIS A 1 183 ? 0.629 -11.529 7.938 1.00 78.06 183 HIS A N 1
ATOM 1420 C CA . HIS A 1 183 ? 2.022 -11.847 8.245 1.00 78.06 183 HIS A CA 1
ATOM 1421 C C . HIS A 1 183 ? 2.289 -11.932 9.756 1.00 78.06 183 HIS A C 1
ATOM 1423 O O . HIS A 1 183 ? 3.176 -12.671 10.189 1.00 78.06 183 HIS A O 1
ATOM 1429 N N . THR A 1 184 ? 1.494 -11.239 10.579 1.00 74.88 184 THR A N 1
ATOM 1430 C CA . THR A 1 184 ? 1.583 -11.326 12.045 1.00 74.88 184 THR A CA 1
ATOM 1431 C C . THR A 1 184 ? 1.010 -12.638 12.581 1.00 74.88 184 THR A C 1
ATOM 1433 O O . THR A 1 184 ? 1.551 -13.198 13.536 1.00 74.88 184 THR A O 1
ATOM 1436 N N . ASP A 1 185 ? -0.023 -13.184 11.936 1.00 60.62 185 ASP A N 1
ATOM 1437 C CA . ASP A 1 185 ? -0.604 -14.475 12.313 1.00 60.62 185 ASP A CA 1
ATOM 1438 C C . ASP A 1 185 ? 0.298 -15.647 11.912 1.00 60.62 185 ASP A C 1
ATOM 1440 O O . ASP A 1 185 ? 0.438 -16.596 12.679 1.00 60.62 185 ASP A O 1
ATOM 1444 N N . ALA A 1 186 ? 1.005 -15.547 10.780 1.00 57.50 186 ALA A N 1
ATOM 1445 C CA . ALA A 1 186 ? 2.009 -16.535 10.370 1.00 57.50 186 ALA A CA 1
ATOM 1446 C C . ALA A 1 186 ? 3.219 -16.616 11.327 1.00 57.50 186 ALA A C 1
ATOM 1448 O O . ALA A 1 186 ? 3.903 -17.638 11.380 1.00 57.50 186 ALA A O 1
ATOM 1449 N N . ARG A 1 187 ? 3.487 -15.548 12.092 1.00 55.34 187 ARG A N 1
ATOM 1450 C CA . ARG A 1 187 ? 4.565 -15.478 13.093 1.00 55.34 187 ARG A CA 1
ATOM 1451 C C . ARG A 1 187 ? 4.150 -15.970 14.480 1.00 55.34 187 ARG A C 1
ATOM 1453 O O . ARG A 1 187 ? 5.028 -16.205 15.311 1.00 55.34 187 ARG A O 1
ATOM 1460 N N . LYS A 1 188 ? 2.852 -16.138 14.760 1.00 44.00 188 LYS A N 1
ATOM 1461 C CA . LYS A 1 188 ? 2.409 -16.742 16.021 1.00 44.00 188 LYS A CA 1
ATOM 1462 C C . LYS A 1 188 ? 2.624 -18.256 15.927 1.00 44.00 188 LYS A C 1
ATOM 1464 O O . LYS A 1 188 ? 1.984 -18.894 15.092 1.00 44.00 188 LYS A O 1
ATOM 1469 N N . PRO A 1 189 ? 3.484 -18.871 16.764 1.00 41.19 189 PRO A N 1
ATOM 1470 C CA . PRO A 1 189 ? 3.467 -20.322 16.885 1.00 41.19 189 PRO A CA 1
ATOM 1471 C C . PRO A 1 189 ? 2.045 -20.746 17.283 1.00 41.19 189 PRO A C 1
ATOM 1473 O O . PRO A 1 189 ? 1.401 -20.012 18.043 1.00 41.19 189 PRO A O 1
ATOM 1476 N N . PRO A 1 190 ? 1.529 -21.890 16.789 1.00 43.53 190 PRO A N 1
ATOM 1477 C CA . PRO A 1 190 ? 0.220 -22.368 17.206 1.00 43.53 190 PRO A CA 1
ATOM 1478 C C . PRO A 1 190 ? 0.206 -22.392 18.731 1.00 43.53 190 PRO A C 1
ATOM 1480 O O . PRO A 1 190 ? 1.110 -22.962 19.352 1.00 43.53 190 PRO A O 1
ATOM 1483 N N . ALA A 1 191 ? -0.775 -21.709 19.329 1.00 45.28 191 ALA A N 1
ATOM 1484 C CA . ALA A 1 191 ? -0.963 -21.729 20.768 1.00 45.28 191 ALA A CA 1
ATOM 1485 C C . ALA A 1 191 ? -0.944 -23.198 21.195 1.00 45.28 191 ALA A C 1
ATOM 1487 O O . ALA A 1 191 ? -1.747 -23.991 20.698 1.00 45.28 191 ALA A O 1
ATOM 1488 N N . ARG A 1 192 ? 0.024 -23.583 22.039 1.00 44.78 192 ARG A N 1
ATOM 1489 C CA . ARG A 1 192 ? 0.066 -24.927 22.618 1.00 44.78 192 ARG A CA 1
ATOM 1490 C C . ARG A 1 192 ? -1.312 -25.170 23.213 1.00 44.78 192 ARG A C 1
ATOM 1492 O O . ARG A 1 192 ? -1.665 -24.518 24.194 1.00 44.78 192 ARG A O 1
ATOM 1499 N N . GLN A 1 193 ? -2.082 -26.073 22.605 1.00 43.59 193 GLN A N 1
ATOM 1500 C CA . GLN A 1 193 ? -3.307 -26.557 23.218 1.00 43.59 193 GLN A CA 1
ATOM 1501 C C . GLN A 1 193 ? -2.938 -26.998 24.638 1.00 43.59 193 GLN A C 1
ATOM 1503 O O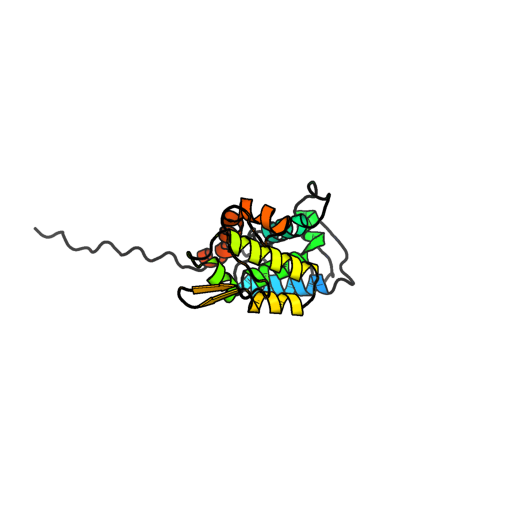 . GLN A 1 193 ? -1.945 -27.725 24.796 1.00 43.59 193 GLN A O 1
ATOM 1508 N N . PRO A 1 194 ? -3.654 -26.536 25.677 1.00 44.38 194 PRO A N 1
ATOM 1509 C CA . PRO A 1 194 ? -3.451 -27.076 27.004 1.00 44.38 194 PRO A CA 1
ATOM 1510 C C . PRO A 1 194 ? -3.658 -28.585 26.896 1.00 44.38 194 PRO A C 1
ATOM 1512 O O . PRO A 1 194 ? -4.714 -29.048 26.463 1.00 44.38 194 PRO A O 1
ATOM 1515 N N . ARG A 1 195 ? -2.604 -29.349 27.209 1.00 45.06 195 ARG A N 1
ATOM 1516 C CA . ARG A 1 195 ? -2.696 -30.805 27.304 1.00 45.06 195 ARG A CA 1
ATOM 1517 C C . ARG A 1 195 ? -3.883 -31.111 28.219 1.00 45.06 195 ARG A C 1
ATOM 1519 O O . ARG A 1 195 ? -3.910 -30.546 29.316 1.00 45.06 195 ARG A O 1
ATOM 1526 N N . PRO A 1 196 ? -4.840 -31.962 27.811 1.00 43.16 196 PRO A N 1
ATOM 1527 C CA . PRO A 1 196 ? -5.877 -32.398 28.727 1.00 43.16 196 PRO A CA 1
ATOM 1528 C C . PRO A 1 196 ? -5.174 -33.003 29.940 1.00 43.16 196 PRO A C 1
ATOM 1530 O O . PRO A 1 196 ? -4.331 -33.893 29.811 1.00 43.16 196 PRO A O 1
ATOM 1533 N N . SER A 1 197 ? -5.440 -32.429 31.110 1.00 47.25 197 SER A N 1
ATOM 1534 C CA . SER A 1 197 ? -4.875 -32.894 32.363 1.00 47.25 197 SER A CA 1
ATOM 1535 C C . SER A 1 197 ? -5.328 -34.330 32.573 1.00 47.25 197 SER A C 1
ATOM 1537 O O . SER A 1 197 ? -6.507 -34.589 32.804 1.00 47.25 197 SER A O 1
ATOM 1539 N N . SER A 1 198 ? -4.390 -35.266 32.501 1.00 50.75 198 SER A N 1
ATOM 1540 C CA . SER A 1 198 ? -4.576 -36.654 32.901 1.00 50.75 198 SER A CA 1
ATOM 1541 C C . SER A 1 198 ? -4.712 -36.724 34.424 1.00 50.75 198 SER A C 1
ATOM 1543 O O . SER A 1 198 ? -3.776 -37.060 35.144 1.00 50.75 198 SER A O 1
ATOM 1545 N N . ARG A 1 199 ? -5.888 -36.349 34.921 1.00 51.94 199 ARG A N 1
ATOM 1546 C CA . ARG A 1 199 ? -6.403 -36.716 36.238 1.00 51.94 199 ARG A CA 1
ATOM 1547 C C . ARG A 1 199 ? -7.836 -37.157 36.019 1.00 51.94 199 ARG A C 1
ATOM 1549 O O . ARG A 1 199 ? -8.677 -36.310 35.775 1.00 51.94 199 ARG A O 1
ATOM 1556 N N . HIS A 1 200 ? -8.031 -38.472 36.004 1.00 51.03 200 HIS A N 1
ATOM 1557 C CA . HIS A 1 200 ? -9.219 -39.237 36.405 1.00 51.03 200 HIS A CA 1
ATOM 1558 C C . HIS A 1 200 ? -9.174 -40.592 35.693 1.00 51.03 200 HIS A C 1
ATOM 1560 O O . HIS A 1 200 ? -9.800 -40.798 34.662 1.00 51.03 200 HIS A O 1
ATOM 1566 N N . ALA A 1 201 ? -8.375 -41.504 36.245 1.00 47.62 201 ALA A N 1
ATOM 1567 C CA . ALA A 1 201 ? -8.475 -42.935 35.976 1.00 47.62 201 ALA A CA 1
ATOM 1568 C C . ALA A 1 201 ? -7.858 -43.708 37.149 1.00 47.62 201 ALA A C 1
ATOM 1570 O O . ALA A 1 201 ? -6.864 -44.398 36.973 1.00 47.62 201 ALA A O 1
ATOM 1571 N N . GLN A 1 202 ? -8.408 -43.521 38.350 1.00 42.50 202 GLN A N 1
ATOM 1572 C CA . GLN A 1 202 ? -8.353 -44.511 39.428 1.00 42.50 202 GLN A CA 1
ATOM 1573 C C . GLN A 1 202 ? -9.642 -44.369 40.243 1.00 42.50 202 GLN A C 1
ATOM 1575 O O . GLN A 1 202 ? -9.782 -43.438 41.036 1.00 42.50 202 GLN A O 1
ATOM 1580 N N . VAL A 1 203 ? -10.590 -45.260 39.961 1.00 42.34 203 VAL A N 1
ATOM 1581 C CA . VAL A 1 203 ? -11.576 -45.787 40.909 1.00 42.34 203 VAL A CA 1
ATOM 1582 C C . VAL A 1 203 ? -11.464 -47.297 40.797 1.00 42.34 203 VAL A C 1
ATOM 1584 O O . VAL A 1 203 ? -11.391 -47.763 39.637 1.00 42.34 203 VAL A O 1
#